Protein AF-A0A803W6E9-F1 (afdb_monomer)

Mean predicted aligned error: 16.55 Å

InterPro domains:
  IPR010675 RNA methyltransferase bin3, C-terminal [PF06859] (71-169)
  IPR024160 Bin3-type S-adenosyl-L-methionine binding domain [PS51515] (1-182)
  IPR029063 S-adenosyl-L-methionine-dependent methyltransferase superfamily [G3DSA:3.40.50.150] (52-174)
  IPR029063 S-adenosyl-L-methionine-dependent methyltransferase superfamily [SSF53335] (68-158)
  IPR039772 RNA methyltransferase Bin3-like [PTHR12315] (53-169)

Secondary structure (DSSP, 8-state):
-----------------------------PPP--------PPPPP---PPPPP---S-SSHHHHHTPPP-EEEEEEES-HHHHHHHHHHHHHHHHHHHHHHHEEEEEEEEEEPPPGGGGTTTTTSSHHHHHHHHH--S-GGGHHHHHTSTTT--S----------SSS------PPPPPP----

Radius of gyration: 32.31 Å; Cα contacts (8 Å, |Δi|>4): 143; chains: 1; bounding box: 84×101×61 Å

Sequence (184 aa):
MFPEPLSGGGGGGGGGGGGGGGGGGGGCSHPPKSRQGGGSGPVPPTLTLPPPQGNYVPEREEAVGAQRPEFDVVLLLSLTKWVQLNWGDEGLKRLFRRAFRHLRPGGLLLLEPQPWESYRKRKGLTETTYRNYQRIRLRPEQFPAYLTSPEVGFERCELLGTPQHSSKGRGDPKIPGGDPESQS

pLDDT: mean 77.05, std 24.81, range [33.53, 98.75]

Foldseek 3Di:
DDDDDDDDDDDDDDDDDDDDDDDDDDDPDDDPPPPPPPPPPPDPPPPPDDPDDDDLQDPDVVVLVPAAADDLEDEAAAPLLVQLLQPNPVSSLSNLLSRLRNHDVNGDYHHDYDALVVSVVPQVVDPSSVVSNVVHPCGPVCVQVSCCDPSRNDVGDDDPDDDDDPPPDDDDDDDDDDDDDDDD

Solvent-accessible surface area (backbone atoms only — not comparable to full-atom values): 12519 Å² total; per-residue (Å²): 141,85,87,87,87,88,86,84,88,79,88,80,90,88,80,88,80,89,84,85,88,82,83,88,82,88,76,99,69,83,76,78,78,74,80,77,71,81,71,82,62,77,75,74,78,76,82,76,70,74,79,88,84,76,81,81,53,55,94,50,67,67,62,38,71,68,45,60,58,81,31,59,66,48,79,45,66,75,40,55,59,63,39,26,27,74,48,19,52,68,30,41,53,42,34,51,36,32,53,52,39,26,31,35,93,92,40,46,78,49,73,38,69,54,62,71,76,65,47,74,82,56,26,78,80,43,71,63,20,34,58,23,53,76,66,56,74,80,50,67,90,47,43,58,65,50,43,46,26,88,85,48,56,42,90,74,78,79,88,90,75,79,87,89,59,93,63,93,82,73,88,80,88,81,74,81,80,76,81,84,74,91,82,132

Structure (mmCIF, N/CA/C/O backbone):
data_AF-A0A803W6E9-F1
#
_entry.id   AF-A0A803W6E9-F1
#
loop_
_atom_site.group_PDB
_atom_site.id
_atom_site.type_symbol
_atom_site.label_atom_id
_atom_site.label_alt_id
_atom_site.label_comp_id
_atom_site.label_asym_id
_atom_site.label_entity_id
_atom_site.label_seq_id
_atom_site.pdbx_PDB_ins_code
_atom_site.Cartn_x
_atom_site.Cartn_y
_atom_site.Cartn_z
_atom_site.occupancy
_atom_site.B_iso_or_equiv
_atom_site.auth_seq_id
_atom_site.auth_comp_id
_atom_site.auth_asym_id
_atom_site.auth_atom_id
_atom_site.pdbx_PDB_model_num
ATOM 1 N N . MET A 1 1 ? -5.864 22.554 38.136 1.00 42.91 1 MET A N 1
ATOM 2 C CA . MET A 1 1 ? -5.821 23.831 38.873 1.00 42.91 1 MET A CA 1
ATOM 3 C C . MET A 1 1 ? -6.232 24.907 37.886 1.00 42.91 1 MET A C 1
ATOM 5 O O . MET A 1 1 ? -5.433 25.300 37.051 1.00 42.91 1 MET A O 1
ATOM 9 N N . PHE A 1 2 ? -7.525 25.217 37.870 1.00 38.66 2 PHE A N 1
ATOM 10 C CA . PHE A 1 2 ? -8.120 26.250 37.024 1.00 38.66 2 PHE A CA 1
ATOM 11 C C . PHE A 1 2 ? -8.095 27.580 37.778 1.00 38.66 2 PHE A C 1
ATOM 13 O O . PHE A 1 2 ? -8.294 27.561 38.995 1.00 38.66 2 PHE A O 1
ATOM 20 N N . PRO A 1 3 ? -7.935 28.707 37.079 1.00 59.62 3 PRO A N 1
ATOM 21 C CA . PRO A 1 3 ? -8.476 29.966 37.559 1.00 59.62 3 PRO A CA 1
ATOM 22 C C . PRO A 1 3 ? -9.596 30.496 36.645 1.00 59.62 3 PRO A C 1
ATOM 24 O O . PRO A 1 3 ? -9.458 30.561 35.429 1.00 59.62 3 PRO A O 1
ATOM 27 N N . GLU A 1 4 ? -10.677 30.907 37.298 1.00 44.97 4 GLU A N 1
ATOM 28 C CA . GLU A 1 4 ? -11.719 31.871 36.902 1.00 44.97 4 GLU A CA 1
ATOM 29 C C . GLU A 1 4 ? -11.732 32.938 38.029 1.00 44.97 4 GLU A C 1
ATOM 31 O O . GLU A 1 4 ? -11.167 32.663 39.097 1.00 44.97 4 GLU A O 1
ATOM 36 N N . PRO A 1 5 ? -12.487 34.054 37.967 1.00 59.69 5 PRO A N 1
ATOM 37 C CA . PRO A 1 5 ? -12.903 34.921 36.852 1.00 59.69 5 PRO A CA 1
ATOM 38 C C . PRO A 1 5 ? -12.640 36.419 37.176 1.00 59.69 5 PRO A C 1
ATOM 40 O O . PRO A 1 5 ? -12.238 36.747 38.289 1.00 59.69 5 PRO A O 1
ATOM 43 N N . LEU A 1 6 ? -12.973 37.356 36.274 1.00 50.22 6 LEU A N 1
ATOM 44 C CA . LEU A 1 6 ? -13.415 38.706 36.674 1.00 50.22 6 LEU A CA 1
ATOM 45 C C . LEU A 1 6 ? -14.538 39.243 35.770 1.00 50.22 6 LEU A C 1
ATOM 47 O O . LEU A 1 6 ? -14.547 39.068 34.557 1.00 50.22 6 LEU A O 1
ATOM 51 N N . SER A 1 7 ? -15.486 39.879 36.455 1.00 47.44 7 SER A N 1
ATOM 52 C CA . SER A 1 7 ? -16.800 40.387 36.051 1.00 47.44 7 SER A CA 1
ATOM 53 C C . SER A 1 7 ? -16.747 41.808 35.464 1.00 47.44 7 SER A C 1
ATOM 55 O O . SER A 1 7 ? -15.848 42.570 35.816 1.00 47.44 7 SER A O 1
ATOM 57 N N . GLY A 1 8 ? -17.762 42.212 34.682 1.00 40.56 8 GLY A N 1
ATOM 58 C CA . GLY A 1 8 ? -18.108 43.636 34.560 1.00 40.56 8 GLY A CA 1
ATOM 59 C C . GLY A 1 8 ? -18.994 44.077 33.382 1.00 40.56 8 GLY A C 1
ATOM 60 O O . GLY A 1 8 ? -18.476 44.294 32.297 1.00 40.56 8 GLY A O 1
ATOM 61 N N . GLY A 1 9 ? -20.281 44.348 33.676 1.00 39.84 9 GLY A N 1
ATOM 62 C CA . GLY A 1 9 ? -21.141 45.405 33.081 1.00 39.84 9 GLY A CA 1
ATOM 63 C C . GLY A 1 9 ? -21.719 45.174 31.670 1.00 39.84 9 GLY A C 1
ATOM 64 O O . GLY A 1 9 ? -21.044 44.656 30.800 1.00 39.84 9 GLY A O 1
ATOM 65 N N . GLY A 1 10 ? -22.948 45.560 31.311 1.00 38.41 10 GLY A N 1
ATOM 66 C CA . GLY A 1 10 ? -24.030 46.290 31.976 1.00 38.41 10 GLY A CA 1
ATOM 67 C C . GLY A 1 10 ? -25.036 46.805 30.919 1.00 38.41 10 GLY A C 1
ATOM 68 O O . GLY A 1 10 ? -24.622 47.139 29.816 1.00 38.41 10 GLY A O 1
ATOM 69 N N . GLY A 1 11 ? -26.327 46.892 31.289 1.00 37.81 11 GLY A N 1
ATOM 70 C CA . GLY A 1 11 ? -27.405 47.685 30.644 1.00 37.81 11 GLY A CA 1
ATOM 71 C C . GLY A 1 11 ? -28.001 47.140 29.328 1.00 37.81 11 GLY A C 1
ATOM 72 O O . GLY A 1 11 ? -27.281 46.626 28.493 1.00 37.81 11 GLY A O 1
ATOM 73 N N . GLY A 1 12 ? -29.300 47.223 29.018 1.00 37.75 12 GLY A N 1
ATOM 74 C CA . GLY A 1 12 ? -30.474 47.801 29.683 1.00 37.75 12 GLY A CA 1
ATOM 75 C C . GLY A 1 12 ? -31.604 48.060 28.655 1.00 37.75 12 GLY A C 1
ATOM 76 O O . GLY A 1 12 ? -31.301 48.486 27.548 1.00 37.75 12 GLY A O 1
ATOM 77 N N . GLY A 1 13 ? -32.874 47.838 29.052 1.00 38.12 13 GLY A N 1
ATOM 78 C CA . GLY A 1 13 ? -34.138 48.332 28.437 1.00 38.12 13 GLY A CA 1
ATOM 79 C C . GLY A 1 13 ? -34.566 47.654 27.123 1.00 38.12 13 GLY A C 1
ATOM 80 O O . GLY A 1 13 ? -33.742 47.451 26.250 1.00 38.12 13 GLY A O 1
ATOM 81 N N . GLY A 1 14 ? -35.805 47.230 26.853 1.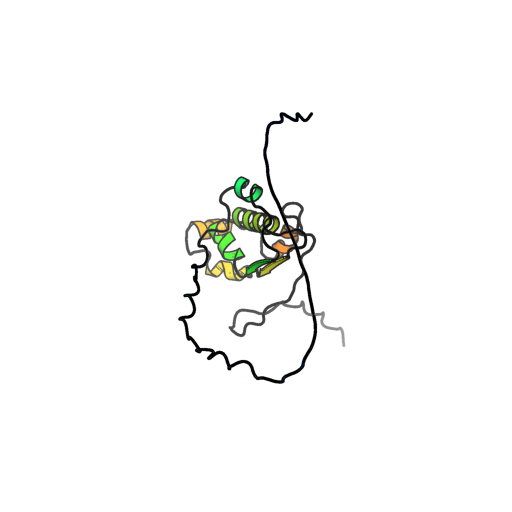00 38.12 14 GLY A N 1
ATOM 82 C CA . GLY A 1 14 ? -37.182 47.615 27.234 1.00 38.12 14 GLY A CA 1
ATOM 83 C C . GLY A 1 14 ? -37.995 47.544 25.912 1.00 38.12 14 GLY A C 1
ATOM 84 O O . GLY A 1 14 ? -37.408 47.752 24.861 1.00 38.12 14 GLY A O 1
ATOM 85 N N . GLY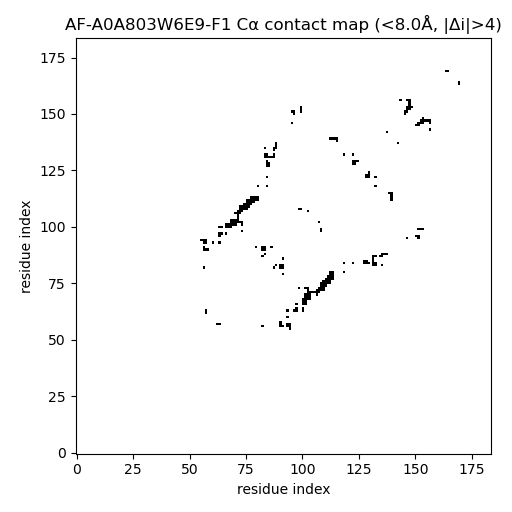 A 1 15 ? -39.282 47.232 25.762 1.00 38.34 15 GLY A N 1
ATOM 86 C CA . GLY A 1 15 ? -40.425 46.869 26.593 1.00 38.34 15 GLY A CA 1
ATOM 87 C C . GLY A 1 15 ? -41.674 46.829 25.670 1.00 38.34 15 GLY A C 1
ATOM 88 O O . GLY A 1 15 ? -41.672 47.507 24.649 1.00 38.34 15 GLY A O 1
ATOM 89 N N . GLY A 1 16 ? -42.706 46.057 26.056 1.00 37.06 16 GLY A N 1
ATOM 90 C CA . GLY A 1 16 ? -44.138 46.150 25.662 1.00 37.06 16 GLY A CA 1
ATOM 91 C C . GLY A 1 16 ? -44.537 45.853 24.198 1.00 37.06 16 GLY A C 1
ATOM 92 O O . GLY A 1 16 ? -43.839 46.214 23.269 1.00 37.06 16 GLY A O 1
ATOM 93 N N . GLY A 1 17 ? -45.674 45.232 23.871 1.00 36.22 17 GLY A N 1
ATOM 94 C CA . GLY A 1 17 ? -46.809 44.733 24.653 1.00 36.22 17 GLY A CA 1
ATOM 95 C C . GLY A 1 17 ? -48.111 44.793 23.822 1.00 36.22 17 GLY A C 1
ATOM 96 O O . GLY A 1 17 ? -48.363 45.821 23.211 1.00 36.22 17 GLY A O 1
ATOM 97 N N . GLY A 1 18 ? -48.920 43.716 23.856 1.00 35.41 18 GLY A N 1
ATOM 98 C CA . GLY A 1 18 ? -50.385 43.658 23.600 1.00 35.41 18 GLY A CA 1
ATOM 99 C C . GLY A 1 18 ? -50.887 43.875 22.158 1.00 35.41 18 GLY A C 1
ATOM 100 O O . GLY A 1 18 ? -50.371 44.708 21.437 1.00 35.41 18 GLY A O 1
ATOM 101 N N . GLY A 1 19 ? -51.917 43.208 21.631 1.00 34.72 19 GLY A N 1
ATOM 102 C CA . GLY A 1 19 ? -52.909 42.281 22.175 1.00 34.72 19 GLY A CA 1
ATOM 103 C C . GLY A 1 19 ? -54.253 42.481 21.443 1.00 34.72 19 GLY A C 1
ATOM 104 O O . GLY A 1 19 ? -54.647 43.617 21.215 1.00 34.72 19 GLY A O 1
ATOM 105 N N . GLY A 1 20 ? -54.966 41.387 21.135 1.00 33.72 20 GLY A N 1
ATOM 106 C CA . GLY A 1 20 ? -56.441 41.353 21.151 1.00 33.72 20 GLY A CA 1
ATOM 107 C C . GLY A 1 20 ? -57.232 41.238 19.831 1.00 33.72 20 GLY A C 1
ATOM 108 O O . GLY A 1 20 ? -57.283 42.184 19.059 1.00 33.72 20 GLY A O 1
ATOM 109 N N . GLY A 1 21 ? -57.976 40.119 19.716 1.00 33.53 21 GLY A N 1
ATOM 110 C CA . GLY A 1 21 ? -59.312 39.978 19.087 1.00 33.53 21 GLY A CA 1
ATOM 111 C C . GLY A 1 21 ? -59.368 39.905 17.553 1.00 33.53 21 GLY A C 1
ATOM 112 O O . GLY A 1 21 ? -58.707 40.665 16.874 1.00 33.53 21 GLY A O 1
ATOM 113 N N . GLY A 1 22 ? -60.144 39.052 16.880 1.00 33.94 22 GLY A N 1
ATOM 114 C CA . GLY A 1 22 ? -61.217 38.137 17.262 1.00 33.94 22 GLY A CA 1
ATOM 115 C C . GLY A 1 22 ? -62.215 38.034 16.090 1.00 33.94 22 GLY A C 1
ATOM 116 O O . GLY A 1 22 ? -62.636 39.058 15.574 1.00 33.94 22 GLY A O 1
ATOM 117 N N . GLY A 1 23 ? -62.602 36.810 15.705 1.00 35.12 23 GLY A N 1
ATOM 118 C CA . GLY A 1 23 ? -63.921 36.500 15.125 1.00 35.12 23 GLY A CA 1
ATOM 119 C C . GLY A 1 23 ? -64.145 36.606 13.605 1.00 35.12 23 GLY A C 1
ATOM 120 O O . GLY A 1 23 ? -64.438 37.675 13.096 1.00 35.12 23 GLY A O 1
ATOM 121 N N . GLY A 1 24 ? -64.199 35.438 12.947 1.00 34.47 24 GLY A N 1
ATOM 122 C CA . GLY A 1 24 ? -65.392 34.973 12.213 1.00 34.47 24 GLY A CA 1
ATOM 123 C C . GLY A 1 24 ? -65.670 35.476 10.786 1.00 34.47 24 GLY A C 1
ATOM 124 O O . GLY A 1 24 ? -65.814 36.665 10.544 1.00 34.47 24 GLY A O 1
ATOM 125 N N . GLY A 1 25 ? -65.920 34.529 9.873 1.00 34.38 25 GLY A N 1
ATOM 126 C CA . GLY A 1 25 ? -66.727 34.765 8.666 1.00 34.38 25 GLY A CA 1
ATOM 127 C C . GLY A 1 25 ? -66.097 34.246 7.378 1.00 34.38 25 GLY A C 1
ATOM 128 O O . GLY A 1 25 ? -65.054 34.724 6.952 1.00 34.38 25 GLY A O 1
ATOM 129 N N . GLY A 1 26 ? -66.737 33.246 6.773 1.00 38.12 26 GLY A N 1
ATOM 130 C CA . GLY A 1 26 ? -66.266 32.551 5.584 1.00 38.12 26 GLY A CA 1
ATOM 131 C C . GLY A 1 26 ? -66.323 33.370 4.294 1.00 38.12 26 GLY A C 1
ATOM 132 O O . GLY A 1 26 ? -67.038 34.358 4.166 1.00 38.12 26 GLY A O 1
ATOM 133 N N . GLY A 1 27 ? -65.573 32.884 3.312 1.00 36.81 27 GLY A N 1
ATOM 134 C CA . GLY A 1 27 ? -65.557 33.398 1.954 1.00 36.81 27 GLY A CA 1
ATOM 135 C C . GLY A 1 27 ? -64.465 32.683 1.180 1.00 36.81 27 GLY A C 1
ATOM 136 O O . GLY A 1 27 ? -63.291 33.010 1.309 1.00 36.81 27 GLY A O 1
ATOM 137 N N . CYS A 1 28 ? -64.839 31.663 0.412 1.00 48.75 28 CYS A N 1
ATOM 138 C CA . CYS A 1 28 ? -63.956 31.046 -0.564 1.00 48.75 28 CYS A CA 1
ATOM 139 C C . CYS A 1 28 ? -63.616 32.094 -1.634 1.00 48.75 28 CYS A C 1
ATOM 141 O O . CYS A 1 28 ? -64.393 32.322 -2.556 1.00 48.75 28 CYS A O 1
ATOM 143 N N . SER A 1 29 ? -62.467 32.748 -1.496 1.00 45.69 29 SER A N 1
ATOM 144 C CA . SER A 1 29 ? -61.895 33.644 -2.495 1.00 45.69 29 SER A CA 1
ATOM 145 C C . SER A 1 29 ? -60.481 33.170 -2.812 1.00 45.69 29 SER A C 1
ATOM 147 O O . SER A 1 29 ? -59.599 33.084 -1.960 1.00 45.69 29 SER A O 1
ATOM 149 N N . HIS A 1 30 ? -60.299 32.754 -4.062 1.00 43.84 30 HIS A N 1
ATOM 150 C CA . HIS A 1 30 ? -59.045 32.228 -4.580 1.00 43.84 30 HIS A CA 1
ATOM 151 C C . HIS A 1 30 ? -57.915 33.259 -4.408 1.00 43.84 30 HIS A C 1
ATOM 153 O O . HIS A 1 30 ? -58.098 34.409 -4.816 1.00 43.84 30 HIS A O 1
ATOM 159 N N . PRO A 1 31 ? -56.732 32.888 -3.883 1.00 52.16 31 PRO A N 1
ATOM 160 C CA . PRO A 1 31 ? -55.567 33.750 -4.002 1.00 52.16 31 PRO A CA 1
ATOM 161 C C . PRO A 1 31 ? -55.211 33.893 -5.492 1.00 52.16 31 PRO A C 1
ATOM 163 O O . PRO A 1 31 ? -55.315 32.912 -6.242 1.00 52.16 31 PRO A O 1
ATOM 166 N N . PRO A 1 32 ? -54.797 35.085 -5.960 1.00 46.44 32 PRO A N 1
ATOM 167 C CA . PRO A 1 32 ? -54.305 35.230 -7.321 1.00 46.44 32 PRO A CA 1
ATOM 168 C C . PRO A 1 32 ? -53.140 34.259 -7.505 1.00 46.44 32 PRO A C 1
ATOM 170 O O . PRO A 1 32 ? -52.224 34.226 -6.681 1.00 46.44 32 PRO A O 1
ATOM 173 N N . LYS A 1 33 ? -53.184 33.444 -8.568 1.00 45.38 33 LYS A N 1
ATOM 174 C CA . LYS A 1 33 ? -52.051 32.607 -8.974 1.00 45.38 33 LYS A CA 1
ATOM 175 C C . LYS A 1 33 ? -50.836 33.521 -9.047 1.00 45.38 33 LYS A C 1
ATOM 177 O O . LYS A 1 33 ? -50.755 34.359 -9.947 1.00 45.38 33 LYS A O 1
ATOM 182 N N . SER A 1 34 ? -49.912 33.376 -8.097 1.00 47.09 34 SER A N 1
ATOM 183 C CA . SER A 1 34 ? -48.591 33.955 -8.244 1.00 47.09 34 SER A CA 1
ATOM 184 C C . SER A 1 34 ? -48.077 33.425 -9.571 1.00 47.09 34 SER A C 1
ATOM 186 O O . SER A 1 34 ? -48.033 32.218 -9.823 1.00 47.09 34 SER A O 1
ATOM 188 N N . ARG A 1 35 ? -47.812 34.350 -10.489 1.00 45.94 35 ARG A N 1
ATOM 189 C CA . ARG A 1 35 ? -47.156 34.048 -11.745 1.00 45.94 35 ARG A CA 1
ATOM 190 C C . ARG A 1 35 ? -45.779 33.534 -11.339 1.00 45.94 35 ARG A C 1
ATOM 192 O O . ARG A 1 35 ? -44.877 34.332 -11.106 1.00 45.94 35 ARG A O 1
ATOM 199 N N . GLN A 1 36 ? -45.644 32.219 -11.161 1.00 49.47 36 GLN A N 1
ATOM 200 C CA . GLN A 1 36 ? -44.349 31.561 -11.108 1.00 49.47 36 GLN A CA 1
ATOM 201 C C . GLN A 1 36 ? -43.745 31.798 -12.484 1.00 49.47 36 GLN A C 1
ATOM 203 O O . GLN A 1 36 ? -43.986 31.062 -13.438 1.00 49.47 36 GLN A O 1
ATOM 208 N N . GLY A 1 37 ? -43.043 32.923 -12.610 1.00 42.66 37 GLY A N 1
ATOM 209 C CA . GLY A 1 37 ? -42.070 33.096 -13.658 1.00 42.66 37 GLY A CA 1
ATOM 210 C C . GLY A 1 37 ? -41.104 31.942 -13.487 1.00 42.66 37 GLY A C 1
ATOM 211 O O . GLY A 1 37 ? -40.355 31.911 -12.513 1.00 42.66 37 GLY A O 1
ATOM 212 N N . GLY A 1 38 ? -41.175 30.978 -14.403 1.00 48.97 38 GLY A N 1
ATOM 213 C CA . GLY A 1 38 ? -40.107 30.028 -14.649 1.00 48.97 38 GLY A CA 1
ATOM 214 C C . GLY A 1 38 ? -38.895 30.822 -15.106 1.00 48.97 38 GLY A C 1
ATOM 215 O O . GLY A 1 38 ? -38.612 30.922 -16.294 1.00 48.97 38 GLY A O 1
ATOM 216 N N . GLY A 1 39 ? -38.227 31.468 -14.154 1.00 46.31 39 GLY A N 1
ATOM 217 C CA . GLY A 1 39 ? -36.893 31.974 -14.343 1.00 46.31 39 GLY A CA 1
ATOM 218 C C . GLY A 1 39 ? -36.016 30.749 -14.469 1.00 46.31 39 GLY A C 1
ATOM 219 O O . GLY A 1 39 ? -35.619 30.167 -13.463 1.00 46.31 39 GLY A O 1
ATOM 220 N N . SER A 1 40 ? -35.714 30.357 -15.704 1.00 57.28 40 SER A N 1
ATOM 221 C CA . SER A 1 40 ? -34.488 29.630 -16.003 1.00 57.28 40 SER A CA 1
ATOM 222 C C . SER A 1 40 ? -33.322 30.569 -15.685 1.00 57.28 40 SER A C 1
ATOM 224 O O . SER A 1 40 ? -32.682 31.131 -16.575 1.00 57.28 40 SER A O 1
ATOM 226 N N . GLY A 1 41 ? -33.100 30.828 -14.396 1.00 57.53 41 GLY A N 1
ATOM 227 C CA . GLY A 1 41 ? -31.838 31.378 -13.947 1.00 57.53 41 GLY A CA 1
ATOM 228 C C . GLY A 1 41 ? -30.755 30.394 -14.383 1.00 57.53 41 GLY A C 1
ATOM 229 O O . GLY A 1 41 ? -30.988 29.182 -14.302 1.00 57.53 41 GLY A O 1
ATOM 230 N N . PRO A 1 42 ? -29.612 30.867 -14.900 1.00 65.25 42 PRO A N 1
ATOM 231 C CA . PRO A 1 42 ? -28.511 29.971 -15.204 1.00 65.25 42 PRO A CA 1
ATOM 232 C C . PRO A 1 42 ? -28.201 29.169 -13.940 1.00 65.25 42 PRO A C 1
ATOM 234 O O . PRO A 1 42 ? -28.014 29.744 -12.866 1.00 65.25 42 PRO A O 1
ATOM 237 N N . VAL A 1 43 ? -28.202 27.839 -14.062 1.00 62.78 43 VAL A N 1
ATOM 238 C CA . VAL A 1 43 ? -27.664 26.953 -13.026 1.00 62.78 43 VAL A CA 1
ATOM 239 C C . VAL A 1 43 ? -26.293 27.517 -12.647 1.00 62.78 43 VAL A C 1
ATOM 241 O O . VAL A 1 43 ? -25.483 27.738 -13.555 1.00 62.78 43 VAL A O 1
ATOM 244 N N . PRO A 1 44 ? -26.034 27.825 -11.361 1.00 63.81 44 PRO A N 1
ATOM 245 C CA . PRO A 1 44 ? -24.742 28.360 -10.974 1.00 63.81 44 PRO A CA 1
ATOM 246 C C . PRO A 1 44 ? -23.678 27.362 -11.435 1.00 63.81 44 PRO A C 1
ATOM 248 O O . PRO A 1 44 ? -23.891 26.153 -11.284 1.00 63.81 44 PRO A O 1
ATOM 251 N N . PRO A 1 45 ? -22.572 27.825 -12.042 1.00 65.19 45 PRO A N 1
ATOM 252 C CA . PRO A 1 45 ? -21.555 26.923 -12.549 1.00 65.19 45 PRO A CA 1
ATOM 253 C C . PRO A 1 45 ? -21.099 26.038 -11.394 1.00 65.19 45 PRO A C 1
ATOM 255 O O . PRO A 1 45 ? -20.597 26.531 -10.383 1.00 65.19 45 PRO A O 1
ATOM 258 N N . THR A 1 46 ? -21.334 24.730 -11.516 1.00 70.06 46 THR A N 1
ATOM 259 C CA . THR A 1 46 ? -20.830 23.750 -10.560 1.00 70.06 46 THR A CA 1
ATOM 260 C C . THR A 1 46 ? -19.325 23.937 -10.500 1.00 70.06 46 THR A C 1
ATOM 262 O O . THR A 1 46 ? -18.629 23.714 -11.494 1.00 70.06 46 THR A O 1
ATOM 265 N N . LEU A 1 47 ? -18.839 24.414 -9.354 1.00 68.44 47 LEU A N 1
ATOM 266 C CA . LEU A 1 47 ? -17.434 24.708 -9.114 1.00 68.44 47 LEU A CA 1
ATOM 267 C C . LEU A 1 47 ? -16.692 23.370 -9.101 1.00 68.44 47 LEU A C 1
ATOM 269 O O . LEU A 1 47 ? -16.540 22.716 -8.073 1.00 68.44 47 LEU A O 1
ATOM 273 N N . THR A 1 48 ? -16.329 22.910 -10.294 1.00 68.75 48 THR A N 1
ATOM 274 C CA . THR A 1 48 ? -15.635 21.646 -10.498 1.00 68.75 48 THR A CA 1
ATOM 275 C C . THR A 1 48 ? -14.182 21.916 -10.173 1.00 68.75 48 THR A C 1
ATOM 277 O O . THR A 1 48 ? -13.400 22.317 -11.034 1.00 68.75 48 THR A O 1
ATOM 280 N N . LEU A 1 49 ? -13.834 21.787 -8.895 1.00 70.88 49 LEU A N 1
ATOM 281 C CA . LEU A 1 49 ? -12.437 21.814 -8.502 1.00 70.88 49 LEU A CA 1
ATOM 282 C C . LEU A 1 49 ? -11.754 20.595 -9.136 1.00 70.88 49 LEU A C 1
ATOM 284 O O . LEU A 1 49 ? -12.298 19.487 -9.058 1.00 70.88 49 LEU A O 1
ATOM 288 N N . PRO A 1 50 ? -10.591 20.772 -9.785 1.00 74.44 50 PRO A N 1
ATOM 289 C CA . PRO A 1 50 ? -9.820 19.636 -10.254 1.00 74.44 50 PRO A CA 1
ATOM 290 C C . PRO A 1 50 ? -9.496 18.731 -9.058 1.00 74.44 50 PRO A C 1
ATOM 292 O O . PRO A 1 50 ? -9.327 19.230 -7.939 1.00 74.44 50 PRO A O 1
ATOM 295 N N . PRO A 1 51 ? -9.404 17.407 -9.265 1.00 75.94 51 PRO A N 1
ATOM 296 C CA . PRO A 1 51 ? -9.031 16.508 -8.189 1.00 75.94 51 PRO A CA 1
ATOM 297 C C . PRO A 1 51 ? -7.689 16.957 -7.595 1.00 75.94 51 PRO A C 1
ATOM 299 O O . PRO A 1 51 ? -6.788 17.345 -8.350 1.00 75.94 51 PRO A O 1
ATOM 302 N N . PRO A 1 52 ? -7.545 16.930 -6.259 1.00 80.75 52 PRO A N 1
ATOM 303 C CA . PRO A 1 52 ? -6.310 17.336 -5.610 1.00 80.75 52 PRO A CA 1
ATOM 304 C C . PRO A 1 52 ? -5.143 16.509 -6.158 1.00 80.75 52 PRO A C 1
ATOM 306 O O . PRO A 1 52 ? -5.199 15.280 -6.207 1.00 80.75 52 PRO A O 1
ATOM 309 N N . GLN A 1 53 ? -4.087 17.194 -6.592 1.00 87.88 53 GLN A N 1
ATOM 310 C CA . GLN A 1 53 ? -2.875 16.564 -7.105 1.00 87.88 53 GLN A CA 1
ATOM 311 C C . GLN A 1 53 ? -1.845 16.452 -5.983 1.00 87.88 53 GLN A C 1
ATOM 313 O O . GLN A 1 53 ? -1.564 17.427 -5.289 1.00 87.88 53 GLN A O 1
ATOM 318 N N . GLY A 1 54 ? -1.257 15.271 -5.809 1.00 91.69 54 GLY A N 1
ATOM 319 C CA . GLY A 1 54 ? -0.201 15.071 -4.824 1.00 91.69 54 GLY A CA 1
ATOM 320 C C . GLY A 1 54 ? 0.258 13.623 -4.725 1.00 91.69 54 GLY A C 1
ATOM 321 O O . GLY A 1 54 ? -0.474 12.693 -5.063 1.00 91.69 54 GLY A O 1
ATOM 322 N N . ASN A 1 55 ? 1.486 13.429 -4.241 1.00 94.31 55 ASN A N 1
ATOM 323 C CA . ASN A 1 55 ? 1.979 12.102 -3.900 1.00 94.31 55 ASN A CA 1
ATOM 324 C C . ASN A 1 55 ? 1.412 11.678 -2.541 1.00 94.31 55 ASN A C 1
ATOM 326 O O . ASN A 1 55 ? 1.667 12.307 -1.514 1.00 94.31 55 ASN A O 1
ATOM 330 N N . TYR A 1 56 ? 0.652 10.587 -2.530 1.00 96.38 56 TYR A N 1
ATOM 331 C CA . TYR A 1 56 ? 0.059 10.075 -1.303 1.00 96.38 56 TYR A CA 1
ATOM 332 C C . TYR A 1 56 ? 1.053 9.287 -0.430 1.00 96.38 56 TYR A C 1
ATOM 334 O O . TYR A 1 56 ? 0.784 9.078 0.752 1.00 96.38 56 TYR A O 1
ATOM 342 N N . VAL A 1 57 ? 2.219 8.892 -0.954 1.00 97.19 57 VAL A N 1
ATOM 343 C CA . VAL A 1 57 ? 3.282 8.234 -0.178 1.00 97.19 57 VAL A CA 1
ATOM 344 C C . VAL A 1 57 ? 4.108 9.297 0.552 1.00 97.19 57 VAL A C 1
ATOM 346 O O . VAL A 1 57 ? 4.823 10.050 -0.112 1.00 97.19 57 VAL A O 1
ATOM 349 N N . PRO A 1 58 ? 4.060 9.379 1.896 1.00 94.50 58 PRO A N 1
ATOM 350 C CA . PRO A 1 58 ? 4.880 10.337 2.626 1.00 94.50 58 PRO A CA 1
ATOM 351 C C . PRO A 1 58 ? 6.364 10.009 2.481 1.00 94.50 58 PRO A C 1
ATOM 353 O O . PRO A 1 58 ? 6.760 8.840 2.450 1.00 94.50 58 PRO A O 1
ATOM 356 N N . GLU A 1 59 ? 7.199 11.041 2.435 1.00 93.81 59 GLU A N 1
ATOM 357 C CA . GLU A 1 59 ? 8.652 10.869 2.360 1.00 93.81 59 GLU A CA 1
ATOM 358 C C . GLU A 1 59 ? 9.253 10.403 3.689 1.00 93.81 59 GLU A C 1
ATOM 360 O O . GLU A 1 59 ? 10.243 9.673 3.691 1.00 93.81 59 GLU A O 1
ATOM 365 N N . ARG A 1 60 ? 8.643 10.804 4.811 1.00 94.75 60 ARG A N 1
ATOM 366 C CA . ARG A 1 60 ? 9.163 10.599 6.168 1.00 94.75 60 ARG A CA 1
ATOM 367 C C . ARG A 1 60 ? 8.102 10.024 7.099 1.00 94.75 60 ARG A C 1
ATOM 369 O O . ARG A 1 60 ? 6.906 10.164 6.831 1.00 94.75 60 ARG A O 1
ATOM 376 N N . GLU A 1 61 ? 8.529 9.392 8.187 1.00 95.00 61 GLU A N 1
ATOM 377 C CA . GLU A 1 61 ? 7.599 8.741 9.117 1.00 95.00 61 GLU A CA 1
ATOM 378 C C . GLU A 1 61 ? 6.791 9.698 9.969 1.00 95.00 61 GLU A C 1
ATOM 380 O O . GLU A 1 61 ? 5.649 9.415 10.324 1.00 95.00 61 GLU A O 1
ATOM 385 N N . GLU A 1 62 ? 7.343 10.867 10.256 1.00 96.50 62 GLU A N 1
ATOM 386 C CA . GLU A 1 62 ? 6.673 11.868 11.076 1.00 96.50 62 GLU A CA 1
ATOM 387 C C . GLU A 1 62 ? 5.370 12.319 10.399 1.00 96.50 62 GLU A C 1
ATOM 389 O O . GLU A 1 62 ? 4.352 12.517 11.059 1.00 96.50 62 GLU A O 1
ATOM 394 N N . ALA A 1 63 ? 5.368 12.381 9.062 1.00 95.81 63 ALA A N 1
ATOM 395 C CA . ALA A 1 63 ? 4.185 12.693 8.268 1.00 95.81 63 ALA A CA 1
ATOM 396 C C . ALA A 1 63 ? 3.126 11.574 8.297 1.00 95.81 63 ALA A C 1
ATOM 398 O O . ALA A 1 63 ? 1.935 11.863 8.206 1.00 95.81 63 ALA A O 1
ATOM 399 N N . VAL A 1 64 ? 3.529 10.307 8.460 1.00 97.19 64 VAL A N 1
ATOM 400 C CA . VAL A 1 64 ? 2.587 9.205 8.715 1.00 97.19 64 VAL A CA 1
ATOM 401 C C . VAL A 1 64 ? 1.980 9.379 10.108 1.00 97.19 64 VAL A C 1
ATOM 403 O O . VAL A 1 64 ? 0.759 9.353 10.253 1.00 97.19 64 VAL A O 1
ATOM 406 N N . GLY A 1 65 ? 2.813 9.633 11.122 1.00 95.75 65 GLY A N 1
ATOM 407 C CA . GLY A 1 65 ? 2.381 9.860 12.505 1.00 95.75 65 GLY A CA 1
ATOM 408 C C . GLY A 1 65 ? 1.419 11.043 12.669 1.00 95.75 65 GLY A C 1
ATOM 409 O O . GLY A 1 65 ? 0.470 10.958 13.445 1.00 95.75 65 GLY A O 1
ATOM 410 N N . ALA A 1 66 ? 1.594 12.109 11.890 1.00 96.75 66 ALA A N 1
ATOM 411 C CA . ALA A 1 66 ? 0.723 13.284 11.918 1.00 96.75 66 ALA A CA 1
ATOM 412 C C . ALA A 1 66 ? -0.637 13.088 11.214 1.00 96.75 66 ALA A C 1
ATOM 414 O O . ALA A 1 66 ? -1.529 13.919 11.389 1.00 96.75 66 ALA A O 1
ATOM 415 N N . GLN A 1 67 ? -0.818 12.017 10.425 1.00 97.88 67 GLN A N 1
ATOM 416 C CA . GLN A 1 67 ? -2.064 11.775 9.690 1.00 97.88 67 GLN A CA 1
ATOM 417 C C . GLN A 1 67 ? -3.246 11.611 10.653 1.00 97.88 67 GLN A C 1
ATOM 419 O O . GLN A 1 67 ? -3.178 10.830 11.608 1.00 97.88 67 GLN A O 1
ATOM 424 N N . ARG A 1 68 ? -4.331 12.341 10.374 1.00 97.94 68 ARG A N 1
ATOM 425 C CA . ARG A 1 68 ? -5.578 12.300 11.143 1.00 97.94 68 ARG A CA 1
ATOM 426 C C . ARG A 1 68 ? -6.635 11.435 10.442 1.00 97.94 68 ARG A C 1
ATOM 428 O O . ARG A 1 68 ? -6.597 11.343 9.213 1.00 97.94 68 ARG A O 1
ATOM 435 N N . PRO A 1 69 ? -7.582 10.849 11.198 1.00 98.50 69 PRO A N 1
ATOM 436 C CA . PRO A 1 69 ? -8.733 10.155 10.634 1.00 98.50 69 PRO A CA 1
ATOM 437 C C . PRO A 1 69 ? -9.707 11.119 9.956 1.00 98.50 69 PRO A C 1
ATOM 439 O O . PRO A 1 69 ? -10.230 12.033 10.597 1.00 98.50 69 PRO A O 1
ATOM 442 N N . GLU A 1 70 ? -9.985 10.893 8.677 1.00 97.94 70 GLU A N 1
ATOM 443 C CA . GLU A 1 70 ? -10.862 11.752 7.866 1.00 97.94 70 GLU A CA 1
ATOM 444 C C . GLU A 1 70 ? -11.855 10.945 7.024 1.00 97.94 70 GLU A C 1
ATOM 446 O O . GLU A 1 70 ? -12.935 11.450 6.714 1.00 97.94 70 GLU A O 1
ATOM 451 N N . PHE A 1 71 ? -11.537 9.685 6.715 1.00 98.31 71 PHE A N 1
ATOM 452 C CA . PHE A 1 71 ? -12.306 8.860 5.790 1.00 98.31 71 PHE A CA 1
ATOM 453 C C . PHE A 1 71 ? -12.904 7.626 6.455 1.00 98.31 71 PHE A C 1
ATOM 455 O O . PHE A 1 71 ? -12.313 7.032 7.352 1.00 98.31 71 PHE A O 1
ATOM 462 N N . ASP A 1 72 ? -14.065 7.209 5.962 1.00 98.38 72 ASP A N 1
ATOM 463 C CA . ASP A 1 72 ? -14.678 5.931 6.334 1.00 98.38 72 ASP A CA 1
ATOM 464 C C . ASP A 1 72 ? -14.196 4.802 5.408 1.00 98.38 72 ASP A C 1
ATOM 466 O O . ASP A 1 72 ? -14.136 3.644 5.807 1.00 98.38 72 ASP A O 1
ATOM 470 N N . VAL A 1 73 ? -13.805 5.136 4.172 1.00 98.19 73 VAL A N 1
ATOM 471 C CA . VAL A 1 73 ? -13.261 4.187 3.194 1.00 98.19 73 VAL A CA 1
ATOM 472 C C . VAL A 1 73 ? -12.062 4.798 2.473 1.00 98.19 73 VAL A C 1
ATOM 474 O O . VAL A 1 73 ? -12.131 5.923 1.982 1.00 98.19 73 VAL A O 1
ATOM 477 N N . VAL A 1 74 ? -10.977 4.033 2.355 1.00 98.38 74 VAL A N 1
ATOM 478 C CA . VAL A 1 74 ? -9.809 4.363 1.526 1.00 98.38 74 VAL A CA 1
ATOM 479 C C . VAL A 1 74 ? -9.684 3.319 0.420 1.00 98.38 74 VAL A C 1
ATOM 481 O O . VAL A 1 74 ? -9.732 2.117 0.677 1.00 98.38 74 VAL A O 1
ATOM 484 N N . LEU A 1 75 ? -9.511 3.776 -0.821 1.00 97.69 75 LEU A N 1
ATOM 485 C CA . LEU A 1 75 ? -9.384 2.920 -2.000 1.00 97.69 75 LEU A CA 1
ATOM 486 C C . LEU A 1 75 ? -7.934 2.918 -2.492 1.00 97.69 75 LEU A C 1
ATOM 488 O O . LEU A 1 75 ? -7.424 3.945 -2.934 1.00 97.69 75 LEU A O 1
ATOM 492 N N . LEU A 1 76 ? -7.280 1.758 -2.464 1.00 97.75 76 LEU A N 1
ATOM 493 C CA . LEU A 1 76 ? -5.952 1.541 -3.044 1.00 97.75 76 LEU A CA 1
ATOM 494 C C . LEU A 1 76 ? -6.060 0.517 -4.177 1.00 97.75 76 LEU A C 1
ATOM 496 O O . LEU A 1 76 ? -5.647 -0.637 -4.060 1.00 97.75 76 LEU A O 1
ATOM 500 N N . LEU A 1 77 ? -6.652 0.946 -5.288 1.00 96.12 77 LEU A N 1
ATOM 501 C CA . LEU A 1 77 ? -6.933 0.081 -6.431 1.00 96.12 77 LEU A CA 1
ATOM 502 C C . LEU A 1 77 ? -5.806 0.175 -7.451 1.00 96.12 77 LEU A C 1
ATOM 504 O O . LEU A 1 77 ? -5.490 1.262 -7.933 1.00 96.12 77 LEU A O 1
ATOM 508 N N . SER A 1 78 ? -5.184 -0.956 -7.782 1.00 95.56 78 SER A N 1
ATOM 509 C CA . SER A 1 78 ? -4.135 -1.016 -8.796 1.00 95.56 78 SER A CA 1
ATOM 510 C C . SER A 1 78 ? -2.996 0.009 -8.580 1.00 95.56 78 SER A C 1
ATOM 512 O O . SER A 1 78 ? -2.414 0.541 -9.535 1.00 95.56 78 SER A O 1
ATOM 514 N N . LEU A 1 79 ? -2.612 0.246 -7.322 1.00 96.75 79 LEU A N 1
ATOM 515 C CA . LEU A 1 79 ? -1.598 1.245 -6.958 1.00 96.75 79 LEU A CA 1
ATOM 516 C C . LEU A 1 79 ? -0.290 0.642 -6.419 1.00 96.75 79 LEU A C 1
ATOM 518 O O . LEU A 1 79 ? 0.790 1.178 -6.679 1.00 96.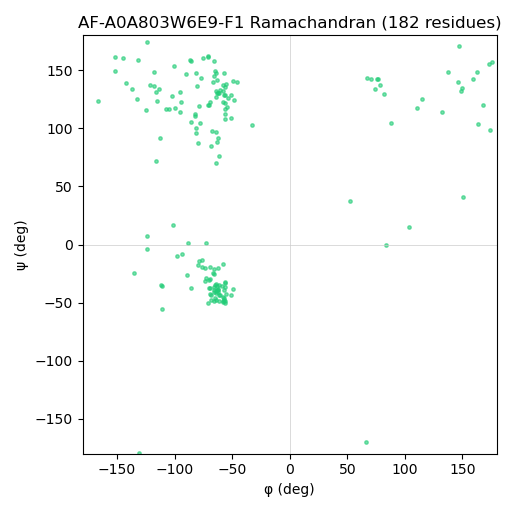75 79 LEU A O 1
ATOM 522 N N . THR A 1 80 ? -0.362 -0.473 -5.688 1.00 97.50 80 THR A N 1
ATOM 523 C CA . THR A 1 80 ? 0.749 -0.998 -4.869 1.00 97.50 80 THR A CA 1
ATOM 524 C C . THR A 1 80 ? 2.023 -1.268 -5.664 1.00 97.50 80 THR A C 1
ATOM 526 O O . THR A 1 80 ? 3.115 -0.925 -5.206 1.00 97.50 80 THR A O 1
ATOM 529 N N . LYS A 1 81 ? 1.900 -1.788 -6.892 1.00 97.69 81 LYS A N 1
ATOM 530 C CA . LYS A 1 81 ? 3.041 -2.008 -7.791 1.00 97.69 81 LYS A CA 1
ATOM 531 C C . LYS A 1 81 ? 3.812 -0.734 -8.072 1.00 97.69 81 LYS A C 1
ATOM 533 O O . LYS A 1 81 ? 5.036 -0.715 -7.983 1.00 97.69 81 LYS A O 1
ATOM 538 N N . TRP A 1 82 ? 3.103 0.324 -8.448 1.00 97.88 82 TRP A N 1
ATOM 539 C CA . TRP A 1 82 ? 3.735 1.593 -8.791 1.00 97.88 82 TRP A CA 1
ATOM 540 C C . TRP A 1 82 ? 4.424 2.199 -7.581 1.00 97.88 82 TRP A C 1
ATOM 542 O O . TRP A 1 82 ? 5.513 2.755 -7.716 1.00 97.88 82 TRP A O 1
ATOM 552 N N . VAL A 1 83 ? 3.839 2.014 -6.400 1.00 98.25 83 VAL A N 1
ATOM 553 C CA . VAL A 1 83 ? 4.435 2.485 -5.158 1.00 98.25 83 VAL A CA 1
ATOM 554 C C . VAL A 1 83 ? 5.732 1.743 -4.848 1.00 98.25 83 VAL A C 1
ATOM 556 O O . VAL A 1 83 ? 6.757 2.383 -4.636 1.00 98.25 83 VAL A O 1
ATOM 559 N N . GLN A 1 84 ? 5.740 0.412 -4.916 1.00 98.06 84 GLN A N 1
ATOM 560 C CA . GLN A 1 84 ? 6.960 -0.362 -4.666 1.00 98.06 84 GLN A CA 1
ATOM 561 C C . GLN A 1 84 ? 8.052 -0.122 -5.708 1.00 98.06 84 GLN A C 1
ATOM 563 O O . GLN A 1 84 ? 9.229 -0.085 -5.361 1.00 98.06 84 GLN A O 1
ATOM 568 N N . LEU A 1 85 ? 7.698 0.063 -6.983 1.00 98.06 85 LEU A N 1
ATOM 569 C CA . LEU A 1 85 ? 8.698 0.369 -8.004 1.00 98.06 85 LEU A CA 1
ATOM 570 C C . LEU A 1 85 ? 9.341 1.745 -7.767 1.00 98.06 85 LEU A C 1
ATOM 572 O O . LEU A 1 85 ? 10.551 1.875 -7.914 1.00 98.06 85 LEU A O 1
ATOM 576 N N . ASN A 1 86 ? 8.586 2.762 -7.349 1.00 98.00 86 ASN A N 1
ATOM 577 C CA . ASN A 1 86 ? 9.137 4.111 -7.164 1.00 98.00 86 ASN A CA 1
ATOM 578 C C . ASN A 1 86 ? 9.775 4.335 -5.782 1.00 98.00 86 ASN A C 1
ATOM 580 O O . ASN A 1 86 ? 10.821 4.975 -5.698 1.00 98.00 86 ASN A O 1
ATOM 584 N N . TRP A 1 87 ? 9.202 3.775 -4.714 1.00 98.31 87 TRP A N 1
ATOM 585 C CA . TRP A 1 87 ? 9.611 4.043 -3.326 1.00 98.31 87 TRP A CA 1
ATOM 586 C C . TRP A 1 87 ? 9.991 2.788 -2.522 1.00 98.31 87 TRP A C 1
ATOM 588 O O . TRP A 1 87 ? 10.241 2.880 -1.319 1.00 98.31 87 TRP A O 1
ATOM 598 N N . GLY A 1 88 ? 10.060 1.620 -3.166 1.00 98.25 88 GLY A N 1
ATOM 599 C CA . GLY A 1 88 ? 10.411 0.356 -2.517 1.00 98.25 88 GLY A CA 1
ATOM 600 C C . GLY A 1 88 ? 9.370 -0.117 -1.500 1.00 98.25 88 GLY A C 1
ATOM 601 O O . GLY A 1 88 ? 8.272 0.434 -1.384 1.00 98.25 88 GLY A O 1
ATOM 602 N N . ASP A 1 89 ? 9.736 -1.145 -0.734 1.00 98.56 89 ASP A N 1
ATOM 603 C CA . ASP A 1 89 ? 8.874 -1.670 0.330 1.00 98.56 89 ASP A CA 1
ATOM 604 C C . ASP A 1 89 ? 8.609 -0.623 1.406 1.00 98.56 89 ASP A C 1
ATOM 606 O O . ASP A 1 89 ? 7.479 -0.492 1.851 1.00 98.56 89 ASP A O 1
ATOM 610 N N . GLU A 1 90 ? 9.604 0.184 1.769 1.00 98.38 90 GLU A N 1
ATOM 611 C CA . GLU A 1 90 ? 9.440 1.219 2.793 1.00 98.38 90 GLU A CA 1
ATOM 612 C C . GLU A 1 90 ? 8.400 2.276 2.396 1.00 98.38 90 GLU A C 1
ATOM 614 O O . GLU A 1 90 ? 7.589 2.692 3.224 1.00 98.38 90 GLU A O 1
ATOM 619 N N . GLY A 1 91 ? 8.343 2.660 1.117 1.00 98.44 91 GLY A N 1
ATOM 620 C CA . GLY A 1 91 ? 7.268 3.512 0.612 1.00 98.44 91 GLY A CA 1
ATOM 621 C C . GLY A 1 91 ? 5.894 2.846 0.691 1.00 98.44 91 GLY A C 1
ATOM 622 O O . GLY A 1 91 ? 4.926 3.480 1.111 1.00 98.44 91 GLY A O 1
ATOM 623 N N . LEU A 1 92 ? 5.802 1.559 0.346 1.00 98.69 92 LEU A N 1
ATOM 624 C CA . LEU A 1 92 ? 4.546 0.810 0.441 1.00 98.69 92 LEU A CA 1
ATOM 625 C C . LEU A 1 92 ? 4.077 0.651 1.896 1.00 98.69 92 LEU A C 1
ATOM 627 O O . LEU A 1 92 ? 2.898 0.826 2.196 1.00 98.69 92 LEU A O 1
ATOM 631 N N . LYS A 1 93 ? 4.997 0.382 2.818 1.00 98.69 93 LYS A N 1
ATOM 632 C CA . LYS A 1 93 ? 4.711 0.302 4.251 1.00 98.69 93 LYS A CA 1
ATOM 633 C C . LYS A 1 93 ? 4.187 1.628 4.800 1.00 98.69 93 LYS A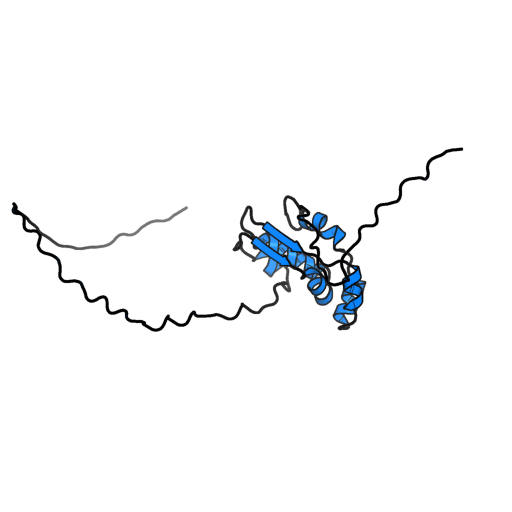 C 1
ATOM 635 O O . LYS A 1 93 ? 3.208 1.637 5.545 1.00 98.69 93 LYS A O 1
ATOM 640 N N . ARG A 1 94 ? 4.797 2.755 4.409 1.00 98.69 94 ARG A N 1
ATOM 641 C CA . ARG A 1 94 ? 4.302 4.095 4.773 1.00 98.69 94 ARG A CA 1
ATOM 642 C C . ARG A 1 94 ? 2.926 4.376 4.183 1.00 98.69 94 ARG A C 1
ATOM 644 O O . ARG A 1 94 ? 2.078 4.921 4.882 1.00 98.69 94 ARG A O 1
ATOM 651 N N . LEU A 1 95 ? 2.676 3.972 2.935 1.00 98.56 95 LEU A N 1
ATOM 652 C CA . LEU A 1 95 ? 1.351 4.066 2.318 1.00 98.56 95 LEU A CA 1
ATOM 653 C C . LEU A 1 95 ? 0.290 3.338 3.154 1.00 98.56 95 LEU A C 1
ATOM 655 O O . LEU A 1 95 ? -0.750 3.922 3.451 1.00 98.56 95 LEU A O 1
ATOM 659 N N . PHE A 1 96 ? 0.549 2.086 3.537 1.00 98.62 96 PHE A N 1
ATOM 660 C CA . PHE A 1 96 ? -0.400 1.283 4.308 1.00 98.62 96 PHE A CA 1
ATOM 661 C C . PHE A 1 96 ? -0.657 1.856 5.701 1.00 98.62 96 PHE A C 1
ATOM 663 O O . PHE A 1 96 ? -1.816 2.027 6.078 1.00 98.62 96 PHE A O 1
ATOM 670 N N . ARG A 1 97 ? 0.395 2.242 6.432 1.00 98.69 97 ARG A N 1
ATOM 671 C CA . ARG A 1 97 ? 0.246 2.890 7.743 1.00 98.69 97 ARG A CA 1
ATOM 672 C C . ARG A 1 97 ? -0.481 4.226 7.643 1.00 98.69 97 ARG A C 1
ATOM 674 O O . ARG A 1 97 ? -1.355 4.505 8.458 1.00 98.69 97 ARG A O 1
ATOM 681 N N . ARG A 1 98 ? -0.191 5.033 6.617 1.00 98.38 98 ARG A N 1
ATOM 682 C CA . ARG A 1 98 ? -0.929 6.278 6.369 1.00 98.38 98 ARG A CA 1
ATOM 683 C C . ARG A 1 98 ? -2.403 5.996 6.102 1.00 98.38 98 ARG A C 1
ATOM 685 O O . ARG A 1 98 ? -3.241 6.647 6.709 1.00 98.38 98 ARG A O 1
ATOM 692 N N . ALA A 1 99 ? -2.717 5.043 5.223 1.00 98.44 99 ALA A N 1
ATOM 693 C CA . ALA A 1 99 ? -4.094 4.672 4.906 1.00 98.44 99 ALA A CA 1
ATOM 694 C C . ALA A 1 99 ? -4.862 4.223 6.155 1.00 98.44 99 ALA A C 1
ATOM 696 O O . ALA A 1 99 ? -5.962 4.714 6.378 1.00 98.44 99 ALA A O 1
ATOM 697 N N . PHE A 1 100 ? -4.256 3.383 7.000 1.00 98.62 100 PHE A N 1
ATOM 698 C CA . PHE A 1 100 ? -4.839 2.977 8.279 1.00 98.62 100 PHE A CA 1
ATOM 699 C C . PHE A 1 100 ? -5.145 4.179 9.184 1.00 98.62 100 PHE A C 1
ATOM 701 O O . PHE A 1 100 ? -6.264 4.325 9.658 1.00 98.62 100 PHE A O 1
ATOM 708 N N . ARG A 1 101 ? -4.187 5.098 9.364 1.00 98.38 101 ARG A N 1
ATOM 709 C CA . ARG A 1 101 ? -4.377 6.305 10.194 1.00 98.38 101 ARG A CA 1
ATOM 710 C C . ARG A 1 101 ? -5.395 7.293 9.626 1.00 98.38 101 ARG A C 1
ATOM 712 O O . ARG A 1 101 ? -5.949 8.095 10.373 1.00 98.38 101 ARG A O 1
ATOM 719 N N . HIS A 1 102 ? -5.612 7.261 8.315 1.00 98.19 102 HIS A N 1
ATOM 720 C CA . HIS A 1 102 ? -6.592 8.109 7.642 1.00 98.19 102 HIS A CA 1
ATOM 721 C C . HIS A 1 102 ? -8.030 7.623 7.843 1.00 98.19 102 HIS A C 1
ATOM 723 O O . HIS A 1 102 ? -8.967 8.400 7.643 1.00 98.19 102 HIS A O 1
ATOM 729 N N . LEU A 1 103 ? -8.202 6.354 8.223 1.00 98.75 103 LEU A N 1
ATOM 730 C CA . LEU A 1 103 ? -9.504 5.766 8.481 1.00 98.75 103 LEU A CA 1
ATOM 731 C C . LEU A 1 103 ? -9.999 6.136 9.878 1.00 98.75 103 LEU A C 1
ATOM 733 O O . LEU A 1 103 ? -9.264 6.073 10.864 1.00 98.75 103 LEU A O 1
ATOM 737 N N . ARG A 1 104 ? -11.278 6.502 9.965 1.00 98.62 104 ARG A N 1
ATOM 738 C CA . ARG A 1 104 ? -12.000 6.571 11.240 1.00 98.62 104 ARG A CA 1
ATOM 739 C C . ARG A 1 104 ? -12.150 5.168 11.841 1.00 98.62 104 ARG A C 1
ATOM 741 O O . ARG A 1 104 ? -12.088 4.184 11.101 1.00 98.62 104 ARG A O 1
ATOM 748 N N . PRO A 1 105 ? -12.370 5.045 13.164 1.00 97.88 105 PRO A N 1
ATOM 749 C CA . PRO A 1 105 ? -12.701 3.759 13.772 1.00 97.88 105 PRO A CA 1
ATOM 750 C C . PRO A 1 105 ? -13.856 3.071 13.030 1.00 97.88 105 PRO A C 1
ATOM 752 O O . PRO A 1 105 ? -14.885 3.692 12.782 1.00 97.88 105 PRO A O 1
ATOM 755 N N . GLY A 1 106 ? -13.666 1.803 12.657 1.00 97.62 106 GLY A N 1
ATOM 756 C CA . GLY A 1 106 ? -14.621 1.040 11.840 1.00 97.62 106 GLY A CA 1
ATOM 757 C C . GLY A 1 106 ? -14.513 1.259 10.324 1.00 97.62 106 GLY A C 1
ATOM 758 O O . GLY A 1 106 ? -15.271 0.648 9.575 1.00 97.62 106 GLY A O 1
ATOM 759 N N . GLY A 1 107 ? -13.587 2.102 9.860 1.00 98.12 107 GLY A N 1
ATOM 760 C CA . GLY A 1 107 ? -13.364 2.349 8.440 1.00 98.12 107 GLY A CA 1
ATOM 761 C C . GLY A 1 107 ? -12.715 1.176 7.696 1.00 98.12 107 GLY A C 1
ATOM 762 O O . GLY A 1 107 ? -12.092 0.296 8.291 1.00 98.12 107 GLY A O 1
ATOM 763 N N . LEU A 1 108 ? -12.845 1.179 6.368 1.00 98.00 108 LEU A N 1
ATOM 764 C CA . LEU A 1 108 ? -12.427 0.083 5.493 1.00 98.00 108 LEU A CA 1
ATOM 765 C C . LEU A 1 108 ? -11.341 0.506 4.500 1.00 98.00 108 LEU A C 1
ATOM 767 O O . LEU A 1 108 ? -11.438 1.531 3.827 1.00 98.00 108 LEU A O 1
ATOM 771 N N . LEU A 1 109 ? -10.332 -0.347 4.340 1.00 98.31 109 LEU A N 1
ATOM 772 C CA . LEU A 1 109 ? -9.388 -0.269 3.230 1.00 98.31 109 LEU A CA 1
ATOM 773 C C . LEU A 1 109 ? -9.792 -1.280 2.153 1.00 98.31 109 LEU A C 1
ATOM 775 O O . LEU A 1 109 ? -9.732 -2.485 2.385 1.00 98.31 109 LEU A O 1
ATOM 779 N N . LEU A 1 110 ? -10.136 -0.797 0.958 1.00 97.81 110 LEU A N 1
ATOM 780 C CA . LEU A 1 110 ? -10.296 -1.653 -0.219 1.00 97.81 110 LEU A CA 1
ATOM 781 C C . LEU A 1 110 ? -9.001 -1.653 -1.028 1.00 97.81 110 LEU A C 1
ATOM 783 O O . LEU A 1 110 ? -8.594 -0.630 -1.586 1.00 97.81 110 LEU A O 1
ATOM 787 N N . LEU A 1 111 ? -8.352 -2.813 -1.082 1.00 97.38 111 LEU A N 1
ATOM 788 C CA . LEU A 1 111 ? -7.055 -3.004 -1.717 1.00 97.38 111 LEU A CA 1
ATOM 789 C C . LEU A 1 111 ? -7.183 -3.945 -2.918 1.00 97.38 111 LEU A C 1
ATOM 791 O O . LEU A 1 111 ? -7.584 -5.094 -2.765 1.00 97.38 111 LEU A O 1
ATOM 795 N N . GLU A 1 112 ? -6.771 -3.484 -4.100 1.00 96.44 112 GLU A N 1
ATOM 796 C CA . GLU A 1 112 ? -6.560 -4.351 -5.265 1.00 96.44 112 GLU A CA 1
ATOM 797 C C . GLU A 1 112 ? -5.057 -4.372 -5.591 1.00 96.44 112 GLU A C 1
ATOM 799 O O . GLU A 1 112 ? -4.569 -3.498 -6.322 1.00 96.44 112 GLU A O 1
ATOM 804 N N . PRO A 1 113 ? -4.287 -5.327 -5.038 1.00 95.50 113 PRO A N 1
ATOM 805 C CA . PRO A 1 113 ? -2.876 -5.440 -5.356 1.00 95.50 113 PRO A CA 1
ATOM 806 C C . PRO A 1 113 ? -2.697 -6.091 -6.730 1.00 95.50 113 PRO A C 1
ATOM 808 O O . PRO A 1 113 ? -3.424 -7.011 -7.107 1.00 95.50 113 PRO A O 1
ATOM 811 N N . GLN A 1 114 ? -1.699 -5.640 -7.489 1.00 94.75 114 GLN A N 1
ATOM 812 C CA . GLN A 1 114 ? -1.368 -6.304 -8.749 1.00 94.75 114 GLN A CA 1
ATOM 813 C C . GLN A 1 114 ? -0.494 -7.540 -8.533 1.00 94.75 114 GLN A C 1
ATOM 815 O O . GLN A 1 114 ? 0.377 -7.517 -7.662 1.00 94.75 114 GLN A O 1
ATOM 820 N N . PRO A 1 115 ? -0.648 -8.578 -9.375 1.00 93.69 115 PRO A N 1
ATOM 821 C CA . PRO A 1 115 ? 0.158 -9.787 -9.279 1.00 93.69 115 PRO A CA 1
ATOM 822 C C . PRO A 1 115 ? 1.636 -9.487 -9.539 1.00 93.69 115 PRO A C 1
ATOM 824 O O . PRO A 1 115 ? 1.977 -8.609 -10.351 1.00 93.69 115 PRO A O 1
ATOM 827 N N . TRP A 1 116 ? 2.516 -10.236 -8.874 1.00 95.12 116 TRP A N 1
ATOM 828 C CA . TRP A 1 116 ? 3.967 -10.050 -8.931 1.00 95.12 116 TRP A CA 1
ATOM 829 C C . TRP A 1 116 ? 4.520 -10.115 -10.366 1.00 95.12 116 TRP A C 1
ATOM 831 O O . TRP A 1 116 ? 5.377 -9.318 -10.758 1.00 95.12 116 TRP A O 1
ATOM 841 N N . GLU A 1 117 ? 3.967 -10.981 -11.212 1.00 93.44 117 GLU A N 1
ATOM 842 C CA . GLU A 1 117 ? 4.346 -11.152 -12.619 1.00 93.44 117 GLU A CA 1
ATOM 843 C C . GLU A 1 117 ? 4.250 -9.836 -13.401 1.00 93.44 117 GLU A C 1
ATOM 845 O O . GLU A 1 117 ? 5.051 -9.569 -14.305 1.00 93.44 117 GLU A O 1
ATOM 850 N N . SER A 1 118 ? 3.297 -8.972 -13.035 1.00 93.94 118 SER A N 1
ATOM 851 C CA . SER A 1 118 ? 3.080 -7.687 -13.700 1.00 93.94 118 SER A CA 1
ATOM 852 C C . SER A 1 118 ? 4.202 -6.669 -13.449 1.00 93.94 118 SER A C 1
ATOM 854 O O . SER A 1 118 ? 4.368 -5.740 -14.245 1.00 93.94 118 SER A O 1
ATOM 856 N N . TYR A 1 119 ? 5.016 -6.852 -12.401 1.00 95.19 119 TYR A N 1
ATOM 857 C CA . TYR A 1 119 ? 6.138 -5.971 -12.058 1.00 95.19 119 TYR A CA 1
ATOM 858 C C . TYR A 1 119 ? 7.273 -6.115 -13.074 1.00 95.19 119 TYR A C 1
ATOM 860 O O . TYR A 1 119 ? 7.886 -5.125 -13.480 1.00 95.19 119 TYR A O 1
ATOM 868 N N . ARG A 1 120 ? 7.511 -7.342 -13.565 1.00 91.94 120 ARG A N 1
ATOM 869 C CA . ARG A 1 120 ? 8.585 -7.652 -14.526 1.00 91.94 120 ARG A CA 1
ATOM 870 C C . ARG A 1 120 ? 8.499 -6.820 -15.802 1.00 91.94 120 ARG A C 1
ATOM 872 O O . ARG A 1 120 ? 9.535 -6.491 -16.367 1.00 91.94 120 ARG A O 1
ATOM 879 N N . LYS A 1 121 ? 7.283 -6.467 -16.230 1.00 92.75 121 LYS A N 1
ATOM 880 C CA . LYS A 1 121 ? 7.027 -5.679 -17.445 1.00 92.75 121 LYS A CA 1
ATOM 881 C C . LYS A 1 121 ? 7.391 -4.198 -17.294 1.00 92.75 121 LYS A C 1
ATOM 883 O O . LYS A 1 121 ? 7.524 -3.508 -18.296 1.00 92.75 121 LYS A O 1
ATOM 888 N N . ARG A 1 122 ? 7.495 -3.689 -16.061 1.00 92.19 122 ARG A N 1
ATOM 889 C CA . ARG A 1 122 ? 7.667 -2.252 -15.767 1.00 92.19 122 ARG A CA 1
ATOM 890 C C . ARG A 1 122 ? 8.903 -1.927 -14.922 1.00 92.19 122 ARG A C 1
ATOM 892 O O . ARG A 1 122 ? 9.195 -0.759 -14.723 1.00 92.19 122 ARG A O 1
ATOM 899 N N . LYS A 1 123 ? 9.658 -2.931 -14.470 1.00 91.00 123 LYS A N 1
ATOM 900 C CA . LYS A 1 123 ? 10.855 -2.747 -13.630 1.00 91.00 123 LYS A CA 1
ATOM 901 C C . LYS A 1 123 ? 12.001 -1.958 -14.277 1.00 91.00 123 LYS A C 1
ATOM 903 O O . LYS A 1 123 ? 12.884 -1.526 -13.562 1.00 91.00 123 LYS A O 1
ATOM 908 N N . GLY A 1 124 ? 12.039 -1.844 -15.605 1.00 92.19 124 GLY A N 1
ATOM 909 C CA . GLY A 1 124 ? 13.138 -1.204 -16.341 1.00 92.19 124 GLY A CA 1
ATOM 910 C C . GLY A 1 124 ? 12.836 0.217 -16.813 1.00 92.19 124 GLY A C 1
ATOM 911 O O . GLY A 1 124 ? 13.488 0.678 -17.738 1.00 92.19 124 GLY A O 1
ATOM 912 N N . LEU A 1 125 ? 11.814 0.881 -16.259 1.00 94.00 125 LEU A N 1
ATOM 913 C CA . LEU A 1 125 ? 11.434 2.232 -16.693 1.00 94.00 125 LEU A CA 1
ATOM 914 C C . LEU A 1 125 ? 12.482 3.282 -16.303 1.00 94.00 125 LEU A C 1
ATOM 916 O O . LEU A 1 125 ? 12.733 4.211 -17.060 1.00 94.00 125 LEU A O 1
ATOM 920 N N . THR A 1 126 ? 13.083 3.129 -15.125 1.00 96.50 126 THR A N 1
ATOM 921 C CA . THR A 1 126 ? 14.179 3.959 -14.611 1.00 96.50 126 THR A CA 1
ATOM 922 C C . THR A 1 126 ? 15.140 3.108 -13.783 1.00 96.50 126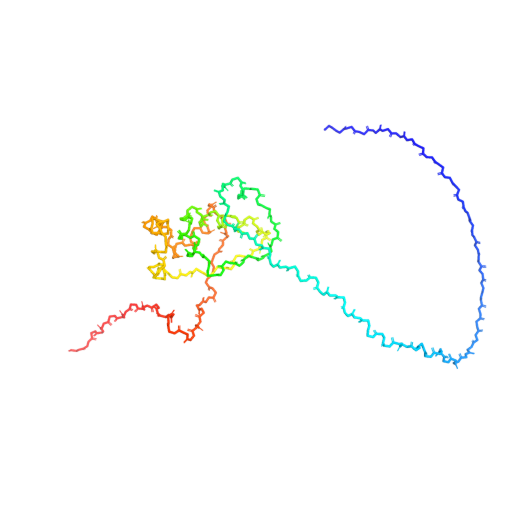 THR A C 1
ATOM 924 O O . THR A 1 126 ? 14.748 2.054 -13.268 1.00 96.50 126 THR A O 1
ATOM 927 N N . GLU A 1 127 ? 16.368 3.590 -13.578 1.00 96.75 127 GLU A N 1
ATOM 928 C CA . GLU A 1 127 ? 17.347 2.938 -12.694 1.00 96.75 127 GLU A CA 1
ATOM 929 C C . GLU A 1 127 ? 16.787 2.737 -11.276 1.00 96.75 127 GLU A C 1
ATOM 931 O O . GLU A 1 127 ? 16.880 1.653 -10.701 1.00 96.75 127 GLU A O 1
ATOM 936 N N . THR A 1 128 ? 16.090 3.745 -10.742 1.00 96.69 128 THR A N 1
ATOM 937 C CA . THR A 1 128 ? 15.405 3.657 -9.446 1.00 96.69 128 THR A CA 1
ATOM 938 C C . THR A 1 128 ? 14.398 2.511 -9.417 1.00 96.69 128 THR A C 1
ATOM 940 O O . THR A 1 128 ? 14.411 1.709 -8.481 1.00 96.69 128 THR A O 1
ATOM 943 N N . THR A 1 129 ? 13.551 2.387 -10.448 1.00 97.19 129 THR A N 1
ATOM 944 C CA . THR A 1 129 ? 12.552 1.307 -10.502 1.00 97.19 129 THR A CA 1
ATOM 945 C C . THR A 1 129 ? 13.185 -0.075 -10.581 1.00 97.19 129 THR A C 1
ATOM 947 O O . THR A 1 129 ? 12.672 -1.018 -9.972 1.00 97.19 129 THR A O 1
ATOM 950 N N . TYR A 1 130 ? 14.327 -0.189 -11.259 1.00 97.69 130 TYR A N 1
ATOM 951 C CA . TYR A 1 130 ? 15.056 -1.441 -11.388 1.00 97.69 130 TYR A CA 1
ATOM 952 C C . TYR A 1 130 ? 15.708 -1.846 -10.065 1.00 97.69 130 TYR A C 1
ATOM 954 O O . TYR A 1 130 ? 15.476 -2.955 -9.570 1.00 97.69 130 TYR A O 1
ATOM 962 N N . ARG A 1 131 ? 16.435 -0.918 -9.435 1.00 98.12 131 ARG A N 1
ATOM 963 C CA . ARG A 1 131 ? 17.046 -1.111 -8.117 1.00 98.12 131 ARG A CA 1
ATOM 964 C C . ARG A 1 131 ? 16.006 -1.479 -7.062 1.00 98.12 131 ARG A C 1
ATOM 966 O O . ARG A 1 131 ? 16.226 -2.403 -6.279 1.00 98.12 131 ARG A O 1
ATOM 973 N N . ASN A 1 132 ? 14.876 -0.774 -7.028 1.00 98.19 132 ASN A N 1
ATOM 974 C CA . ASN A 1 132 ? 13.801 -1.074 -6.087 1.00 98.19 132 ASN A CA 1
ATOM 975 C C . ASN A 1 132 ? 13.214 -2.457 -6.355 1.00 98.19 132 ASN A C 1
ATOM 977 O O . ASN A 1 132 ? 13.135 -3.254 -5.426 1.00 98.19 132 ASN A O 1
ATOM 981 N N . TYR A 1 133 ? 12.898 -2.788 -7.613 1.00 98.00 133 TYR A N 1
ATOM 982 C CA . TYR A 1 133 ? 12.389 -4.109 -7.991 1.00 98.00 133 TYR A CA 1
ATOM 983 C C . TYR A 1 133 ? 13.269 -5.256 -7.468 1.00 98.00 133 TYR A C 1
ATOM 985 O O . TYR A 1 133 ? 12.747 -6.238 -6.940 1.00 98.00 133 TYR A O 1
ATOM 993 N N . GLN A 1 134 ? 14.595 -5.126 -7.577 1.00 97.81 134 GLN A N 1
ATOM 994 C CA . GLN A 1 134 ? 15.546 -6.128 -7.078 1.00 97.81 134 GLN A CA 1
ATOM 995 C C . GLN A 1 134 ? 15.539 -6.269 -5.548 1.00 97.81 134 GLN A C 1
ATOM 997 O O . GLN A 1 134 ? 15.898 -7.323 -5.025 1.00 97.81 134 GLN A O 1
ATOM 1002 N N . ARG A 1 135 ? 15.144 -5.215 -4.827 1.00 98.06 135 ARG A N 1
ATOM 1003 C CA . ARG A 1 135 ? 15.160 -5.148 -3.360 1.00 98.06 135 ARG A CA 1
ATOM 1004 C C . ARG A 1 135 ? 13.807 -5.454 -2.718 1.00 98.06 135 ARG A C 1
ATOM 1006 O O . ARG A 1 135 ? 13.788 -5.619 -1.504 1.00 98.06 135 ARG A O 1
ATOM 1013 N N . ILE A 1 136 ? 12.718 -5.554 -3.490 1.00 98.25 136 ILE A N 1
ATOM 1014 C CA . ILE A 1 136 ? 11.387 -5.907 -2.966 1.00 98.25 136 ILE A CA 1
ATOM 1015 C C . ILE A 1 136 ? 11.457 -7.267 -2.266 1.00 98.25 136 ILE A C 1
ATOM 1017 O O . ILE A 1 136 ? 11.805 -8.283 -2.881 1.00 98.25 136 ILE A O 1
ATOM 1021 N N . ARG A 1 137 ? 11.075 -7.270 -0.991 1.00 98.12 137 ARG A N 1
ATOM 1022 C CA . ARG A 1 137 ? 10.909 -8.439 -0.126 1.00 98.12 137 ARG A CA 1
ATOM 1023 C C . ARG A 1 137 ? 9.447 -8.679 0.216 1.00 98.12 137 ARG A C 1
ATOM 1025 O O . ARG A 1 137 ? 9.060 -9.837 0.269 1.00 98.12 137 ARG A O 1
ATOM 1032 N N . LEU A 1 138 ? 8.655 -7.622 0.397 1.00 98.25 138 LEU A N 1
ATOM 1033 C CA . LEU A 1 138 ? 7.226 -7.710 0.681 1.00 98.25 138 LEU A CA 1
ATOM 1034 C C . LEU A 1 138 ? 6.443 -7.926 -0.622 1.00 98.25 138 LEU A C 1
ATOM 1036 O O . LEU A 1 138 ? 6.220 -6.999 -1.401 1.00 98.25 138 LEU A O 1
ATOM 1040 N N . ARG A 1 139 ? 6.047 -9.166 -0.893 1.00 97.50 139 ARG A N 1
ATOM 1041 C CA . ARG A 1 139 ? 5.270 -9.543 -2.081 1.00 97.50 139 ARG A CA 1
ATOM 1042 C C . ARG A 1 139 ? 3.761 -9.353 -1.867 1.00 97.50 139 ARG A C 1
ATOM 1044 O O . ARG A 1 139 ? 3.324 -9.363 -0.716 1.00 97.50 139 ARG A O 1
ATOM 1051 N N . PRO A 1 140 ? 2.958 -9.215 -2.944 1.00 96.38 140 PRO A N 1
ATOM 1052 C CA . PRO A 1 140 ? 1.503 -9.072 -2.849 1.00 96.38 140 PRO A CA 1
ATOM 1053 C C . PRO A 1 140 ? 0.811 -10.113 -1.964 1.00 96.38 140 PRO A C 1
ATOM 1055 O O . PRO A 1 140 ? -0.085 -9.771 -1.196 1.00 96.38 140 PRO A O 1
ATOM 1058 N N . GLU A 1 141 ? 1.274 -11.361 -2.002 1.00 96.00 141 GLU A N 1
ATOM 1059 C CA . GLU A 1 141 ? 0.731 -12.480 -1.224 1.00 96.00 141 GLU A CA 1
ATOM 1060 C C . GLU A 1 141 ? 0.944 -12.298 0.289 1.00 96.00 141 GLU A C 1
ATOM 1062 O O . GLU A 1 141 ? 0.230 -12.877 1.101 1.00 96.00 141 GLU A O 1
ATOM 1067 N N . GLN A 1 142 ? 1.912 -11.465 0.678 1.00 97.81 142 GLN A N 1
ATOM 1068 C CA . GLN A 1 142 ? 2.241 -11.159 2.069 1.00 97.81 142 GLN A CA 1
ATOM 1069 C C . GLN A 1 142 ? 1.519 -9.905 2.585 1.00 97.81 142 GLN A C 1
ATOM 1071 O O . GLN A 1 142 ? 1.593 -9.612 3.779 1.00 97.81 142 GLN A O 1
ATOM 1076 N N . PHE A 1 143 ? 0.825 -9.149 1.723 1.00 97.69 143 PHE A N 1
ATOM 1077 C CA . PHE A 1 143 ? 0.152 -7.915 2.136 1.00 97.69 143 PHE A CA 1
ATOM 1078 C C . PHE A 1 143 ? -0.920 -8.139 3.206 1.00 97.69 143 PHE A C 1
ATOM 1080 O O . PHE A 1 143 ? -0.907 -7.364 4.161 1.00 97.69 143 PHE A O 1
ATOM 1087 N N . PRO A 1 144 ? -1.797 -9.166 3.131 1.00 97.56 1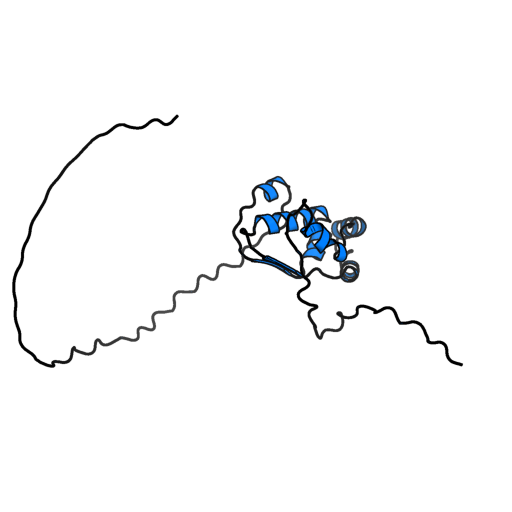44 PRO A N 1
ATOM 1088 C CA . PRO A 1 144 ? -2.789 -9.399 4.180 1.00 97.56 144 PRO A CA 1
ATOM 1089 C C . PRO A 1 144 ? -2.144 -9.557 5.560 1.00 97.56 144 PRO A C 1
ATOM 1091 O O . PRO A 1 144 ? -2.518 -8.850 6.488 1.00 97.56 144 PRO A O 1
ATOM 1094 N N . ALA A 1 145 ? -1.102 -10.391 5.660 1.00 98.06 145 ALA A N 1
ATOM 1095 C CA . ALA A 1 145 ? -0.380 -10.624 6.909 1.00 98.06 145 ALA A CA 1
ATOM 1096 C C . ALA A 1 145 ? 0.304 -9.354 7.443 1.00 98.06 145 ALA A C 1
ATOM 1098 O O . ALA A 1 145 ? 0.308 -9.112 8.647 1.00 98.06 145 ALA A O 1
ATOM 1099 N N . TYR A 1 146 ? 0.870 -8.528 6.558 1.00 98.56 146 TYR A N 1
ATOM 1100 C CA . TYR A 1 146 ? 1.480 -7.259 6.954 1.00 98.56 146 TYR A CA 1
ATOM 1101 C C . TYR A 1 146 ? 0.437 -6.237 7.432 1.00 98.56 146 TYR A C 1
ATOM 1103 O O . TYR A 1 146 ? 0.634 -5.592 8.461 1.00 98.56 146 TYR A O 1
ATOM 1111 N N . LEU A 1 147 ? -0.689 -6.110 6.725 1.00 98.44 147 LEU A N 1
ATOM 1112 C CA . LEU A 1 147 ? -1.775 -5.188 7.071 1.00 98.44 147 LEU A CA 1
ATOM 1113 C C . LEU A 1 147 ? -2.425 -5.528 8.415 1.00 98.44 147 LEU A C 1
ATOM 1115 O O . LEU A 1 147 ? -2.787 -4.616 9.155 1.00 98.44 147 LEU A O 1
ATOM 1119 N N . THR A 1 148 ? -2.538 -6.815 8.747 1.00 98.44 148 THR A N 1
ATOM 1120 C CA . THR A 1 148 ? -3.074 -7.271 10.039 1.00 98.44 148 THR A CA 1
ATOM 1121 C C . THR A 1 148 ? -2.015 -7.392 11.135 1.00 98.44 148 THR A C 1
ATOM 1123 O O . THR A 1 148 ? -2.315 -7.812 12.249 1.00 98.44 148 THR A O 1
ATOM 1126 N N . SER A 1 149 ? -0.756 -7.063 10.840 1.00 98.50 149 SER A N 1
ATOM 1127 C CA . SER A 1 149 ? 0.304 -7.062 11.848 1.00 98.50 149 SER A CA 1
ATOM 1128 C C . SER A 1 149 ? 0.190 -5.839 12.772 1.00 98.50 149 SER A C 1
ATOM 1130 O O . SER A 1 149 ? -0.381 -4.818 12.369 1.00 98.50 149 SER A O 1
ATOM 1132 N N . PRO A 1 150 ? 0.813 -5.872 13.967 1.00 98.06 150 PRO A N 1
ATOM 1133 C CA . PRO A 1 150 ? 0.898 -4.707 14.852 1.00 98.06 150 PRO A CA 1
ATOM 1134 C C . PRO A 1 150 ? 1.571 -3.477 14.224 1.00 98.06 150 PRO A C 1
ATOM 1136 O O . PRO A 1 150 ? 1.428 -2.376 14.744 1.00 98.06 150 PRO A O 1
ATOM 1139 N N . GLU A 1 151 ? 2.310 -3.644 13.121 1.00 97.19 151 GLU A N 1
ATOM 1140 C CA . GLU A 1 151 ? 2.952 -2.530 12.421 1.00 97.19 151 GLU A CA 1
ATOM 1141 C C . GLU A 1 151 ? 1.931 -1.622 11.713 1.00 97.19 151 GLU A C 1
ATOM 1143 O O . GLU A 1 151 ? 2.167 -0.420 11.593 1.00 97.19 151 GLU A O 1
ATOM 1148 N N . VAL A 1 152 ? 0.792 -2.170 11.265 1.00 98.06 152 VAL A N 1
ATOM 1149 C CA . VAL A 1 152 ? -0.284 -1.401 10.614 1.00 98.06 152 VAL A CA 1
ATOM 1150 C C . VAL A 1 152 ? -1.529 -1.338 11.493 1.00 98.06 152 VAL A C 1
ATOM 1152 O O . VAL A 1 152 ? -1.967 -0.237 11.809 1.00 98.06 152 VAL A O 1
ATOM 1155 N N . GLY A 1 153 ? -2.067 -2.488 11.911 1.00 98.06 153 GLY A N 1
ATOM 1156 C CA . GLY A 1 153 ? -3.145 -2.564 12.901 1.00 98.06 153 GLY A CA 1
ATOM 1157 C C . GLY A 1 153 ? -4.555 -2.845 12.372 1.00 98.06 153 GLY A C 1
ATOM 1158 O O . GLY A 1 153 ? -5.508 -2.650 13.125 1.00 98.06 153 GLY A O 1
ATOM 1159 N N . PHE A 1 154 ? -4.735 -3.303 11.125 1.00 98.19 154 PHE A N 1
ATOM 1160 C CA . PHE A 1 154 ? -6.059 -3.774 10.692 1.00 98.19 154 PHE A CA 1
ATOM 1161 C C . PHE A 1 154 ? -6.453 -5.050 11.443 1.00 98.19 154 PHE A C 1
ATOM 1163 O O . PHE A 1 154 ? -5.639 -5.946 11.635 1.00 98.19 154 PHE A O 1
ATOM 1170 N N . GLU A 1 155 ? -7.722 -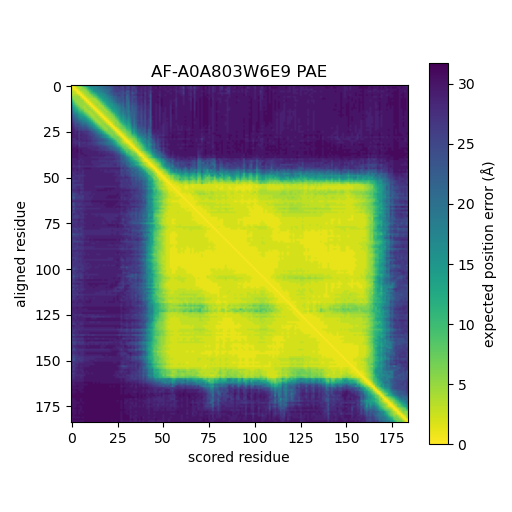5.157 11.830 1.00 97.38 155 GLU A N 1
ATOM 1171 C CA . GLU A 1 155 ? -8.219 -6.309 12.590 1.00 97.38 155 GLU A CA 1
ATOM 1172 C C . GLU A 1 155 ? -8.258 -7.590 11.746 1.00 97.38 155 GLU A C 1
ATOM 1174 O O . GLU A 1 155 ? -7.866 -8.663 12.200 1.00 97.38 155 GLU A O 1
ATOM 1179 N N . ARG A 1 156 ? -8.722 -7.481 10.496 1.00 94.88 156 ARG A N 1
ATOM 1180 C CA . ARG A 1 156 ? -8.842 -8.609 9.569 1.00 94.88 156 ARG A CA 1
ATOM 1181 C C . ARG A 1 156 ? -8.712 -8.163 8.120 1.00 94.88 156 ARG A C 1
ATOM 1183 O O . ARG A 1 156 ? -8.893 -6.992 7.794 1.00 94.88 156 ARG A O 1
ATOM 1190 N N . CYS A 1 157 ? -8.425 -9.123 7.251 1.00 95.31 157 CYS A N 1
ATOM 1191 C CA . CYS A 1 157 ? -8.364 -8.935 5.810 1.00 95.31 157 CYS A CA 1
ATOM 1192 C C . CYS A 1 157 ? -9.153 -10.061 5.136 1.00 95.31 157 CYS A C 1
ATOM 1194 O O . CYS A 1 157 ? -8.893 -11.234 5.393 1.00 95.31 157 CYS A O 1
ATOM 1196 N N . GLU A 1 158 ? -10.117 -9.700 4.291 1.00 94.19 158 GLU A N 1
ATOM 1197 C CA . GLU A 1 158 ? -11.009 -10.641 3.612 1.00 94.19 158 GLU A CA 1
ATOM 1198 C C . GLU A 1 158 ? -10.890 -10.483 2.093 1.00 94.19 158 GLU A C 1
ATOM 1200 O O . GLU A 1 158 ? -10.850 -9.369 1.564 1.00 94.19 158 GLU A O 1
ATOM 1205 N N . LEU A 1 159 ? -10.841 -11.608 1.374 1.00 92.56 159 LEU A N 1
ATOM 1206 C CA . LEU A 1 159 ? -10.838 -11.613 -0.085 1.00 92.56 159 LEU A CA 1
ATOM 1207 C C . LEU A 1 159 ? -12.275 -11.480 -0.603 1.00 92.56 159 LEU A C 1
ATOM 1209 O O . LEU A 1 159 ? -13.058 -12.419 -0.506 1.00 92.56 159 LEU A O 1
ATOM 1213 N N . LEU A 1 160 ? -12.597 -10.335 -1.210 1.00 88.44 160 LEU A N 1
ATOM 1214 C CA . LEU A 1 160 ? -13.939 -10.064 -1.749 1.00 88.44 160 LEU A CA 1
ATOM 1215 C C . LEU A 1 160 ? -14.199 -10.708 -3.123 1.00 88.44 160 LEU A C 1
ATOM 1217 O O . LEU A 1 160 ? -15.346 -10.839 -3.539 1.00 88.44 160 LEU A O 1
ATOM 1221 N N . GLY A 1 161 ? -13.149 -11.107 -3.843 1.00 81.75 161 GLY A N 1
ATOM 1222 C CA . GLY A 1 161 ? -13.256 -11.784 -5.134 1.00 81.75 161 GLY A CA 1
ATOM 1223 C C . GLY A 1 161 ? -12.115 -11.443 -6.087 1.00 81.75 161 GLY A C 1
ATOM 1224 O O . GLY A 1 161 ? -11.307 -10.548 -5.835 1.00 81.75 161 GLY A O 1
ATOM 1225 N N . THR A 1 162 ? -12.048 -12.161 -7.209 1.00 72.75 162 THR A N 1
ATOM 1226 C CA . THR A 1 162 ? -11.141 -11.838 -8.316 1.00 72.75 162 THR A CA 1
ATOM 1227 C C . THR A 1 162 ? -11.948 -11.216 -9.460 1.00 72.75 162 THR A C 1
ATOM 1229 O O . THR A 1 162 ? -12.836 -11.868 -10.007 1.00 72.75 162 THR A O 1
ATOM 1232 N N . PRO A 1 163 ? -11.692 -9.948 -9.833 1.00 64.94 163 PRO A N 1
ATOM 1233 C CA . PRO A 1 163 ? -12.359 -9.334 -10.974 1.00 64.94 163 PRO A CA 1
ATOM 1234 C C . PRO A 1 163 ? -12.150 -10.152 -12.254 1.00 64.94 163 PRO A C 1
ATOM 1236 O O . PRO A 1 163 ? -11.013 -10.379 -12.678 1.00 64.94 163 PRO A O 1
ATOM 1239 N N . GLN A 1 164 ? -13.243 -10.585 -12.879 1.00 53.31 164 GLN A N 1
ATOM 1240 C CA . GLN A 1 164 ? -13.235 -11.222 -14.193 1.00 53.31 164 GLN A CA 1
ATOM 1241 C C . GLN A 1 164 ? -13.174 -10.120 -15.260 1.00 53.31 164 GLN A C 1
ATOM 1243 O O . GLN A 1 164 ? -14.190 -9.532 -15.614 1.00 53.31 164 GLN A O 1
ATOM 1248 N N . HIS A 1 165 ? -11.979 -9.791 -15.756 1.00 52.66 165 HIS A N 1
ATOM 1249 C CA . HIS A 1 165 ? -11.830 -8.873 -16.891 1.00 52.66 165 HIS A CA 1
ATOM 1250 C C . HIS A 1 165 ? -11.543 -9.658 -18.174 1.00 52.66 165 HIS A C 1
ATOM 1252 O O . HIS A 1 165 ? -10.609 -10.454 -18.225 1.00 52.66 165 HIS A O 1
ATOM 1258 N N . SER A 1 166 ? -12.323 -9.398 -19.226 1.00 37.66 166 SER A N 1
ATOM 1259 C CA . SER A 1 166 ? -12.279 -10.078 -20.532 1.00 37.66 1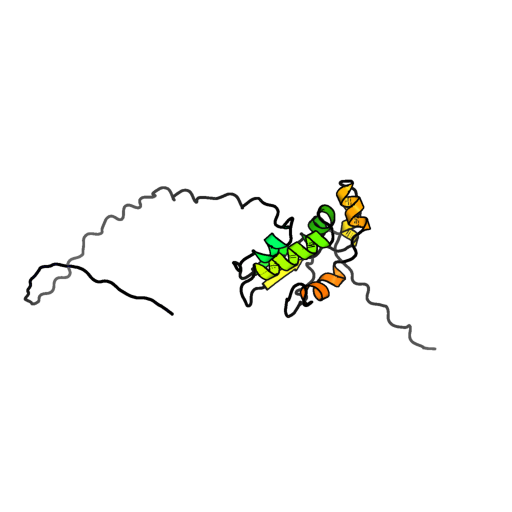66 SER A CA 1
ATOM 1260 C C . SER A 1 166 ? -11.063 -9.735 -21.411 1.00 37.66 166 SER A C 1
ATOM 1262 O O . SER A 1 166 ? -10.916 -10.267 -22.511 1.00 37.66 166 SER A O 1
ATOM 1264 N N . SER A 1 167 ? -10.136 -8.897 -20.946 1.00 48.59 167 SER A N 1
ATOM 1265 C CA . SER A 1 167 ? -8.859 -8.667 -21.623 1.00 48.59 167 SER A CA 1
ATOM 1266 C C . SER A 1 167 ? -7.843 -9.728 -21.189 1.00 48.59 167 SER A C 1
ATOM 1268 O O . SER A 1 167 ? -7.330 -9.659 -20.073 1.00 48.59 167 SER A O 1
ATOM 1270 N N . LYS A 1 168 ? -7.562 -10.701 -22.071 1.00 47.12 168 LYS A N 1
ATOM 1271 C CA . LYS A 1 168 ? -6.551 -11.770 -21.917 1.00 47.12 168 LYS A CA 1
ATOM 1272 C C . LYS A 1 168 ? -5.324 -11.303 -21.119 1.00 47.12 168 LYS A C 1
ATOM 1274 O O . LYS A 1 168 ? -4.459 -10.588 -21.625 1.00 47.12 168 LYS A O 1
ATOM 1279 N N . GLY A 1 169 ? -5.290 -11.724 -19.856 1.00 53.22 169 GLY A N 1
ATOM 1280 C CA . GLY A 1 169 ? -4.294 -11.343 -18.858 1.00 53.22 169 GLY A CA 1
ATOM 1281 C C . GLY A 1 169 ? -4.843 -11.363 -17.428 1.00 53.22 169 GLY A C 1
ATOM 1282 O O . GLY A 1 169 ? -4.566 -10.430 -16.679 1.00 53.22 169 GLY A O 1
ATOM 1283 N N . ARG A 1 170 ? -5.652 -12.372 -17.069 1.00 54.44 170 ARG A N 1
ATOM 1284 C CA . ARG A 1 170 ? -6.185 -12.628 -15.716 1.00 54.44 170 ARG A CA 1
ATOM 1285 C C . ARG A 1 170 ? -6.784 -14.055 -15.695 1.00 54.44 170 ARG A C 1
ATOM 1287 O O . ARG A 1 170 ? -7.618 -14.334 -16.547 1.00 54.44 170 ARG A O 1
ATOM 1294 N N . GLY A 1 171 ? -6.324 -14.921 -14.782 1.00 42.44 171 GLY A N 1
ATOM 1295 C CA . GLY A 1 171 ? -6.623 -16.372 -14.673 1.00 42.44 171 GLY A CA 1
ATOM 1296 C C . GLY A 1 171 ? -5.352 -17.205 -14.926 1.00 42.44 171 GLY A C 1
ATOM 1297 O O . GLY A 1 171 ? -4.654 -16.924 -15.893 1.00 42.44 171 GLY A O 1
ATOM 1298 N N . ASP A 1 172 ? -4.882 -18.121 -14.072 1.00 50.09 172 ASP A N 1
ATOM 1299 C CA . ASP A 1 172 ? -5.617 -19.058 -13.211 1.00 50.09 172 ASP A CA 1
ATOM 1300 C C . ASP A 1 172 ? -4.828 -19.434 -11.933 1.00 50.09 172 ASP A C 1
ATOM 1302 O O . ASP A 1 172 ? -3.598 -19.544 -11.982 1.00 50.09 172 ASP A O 1
ATOM 1306 N N . PRO A 1 173 ? -5.493 -19.731 -10.800 1.00 45.88 173 PRO A N 1
ATOM 1307 C CA . PRO A 1 173 ? -4.936 -20.598 -9.767 1.00 45.88 173 PRO A CA 1
ATOM 1308 C C . PRO A 1 173 ? -4.887 -22.041 -10.289 1.00 45.88 173 PRO A C 1
ATOM 1310 O O . PRO A 1 173 ? -5.915 -22.634 -10.611 1.00 45.88 173 PRO A O 1
ATOM 1313 N N . LYS A 1 174 ? -3.690 -22.630 -10.357 1.00 45.69 174 LYS A N 1
ATOM 1314 C CA . LYS A 1 174 ? -3.514 -24.051 -10.674 1.00 45.69 174 LYS A CA 1
ATOM 1315 C C . LYS A 1 174 ? -3.824 -24.880 -9.421 1.00 45.69 174 LYS A C 1
ATOM 1317 O O . LYS A 1 174 ? -3.020 -24.906 -8.494 1.00 45.69 174 LYS A O 1
ATOM 1322 N N . ILE A 1 175 ? -4.987 -25.530 -9.390 1.00 52.72 175 ILE A N 1
ATOM 1323 C CA . ILE A 1 175 ? -5.319 -26.565 -8.397 1.00 52.72 175 ILE A CA 1
ATOM 1324 C C . ILE A 1 175 ? -4.335 -27.739 -8.601 1.00 52.72 175 ILE A C 1
ATOM 1326 O O . ILE A 1 175 ? -4.157 -28.163 -9.748 1.00 52.72 175 ILE A O 1
ATOM 1330 N N . PRO A 1 176 ? -3.659 -28.261 -7.559 1.00 50.25 176 PRO A N 1
ATOM 1331 C CA . PRO A 1 176 ? -2.837 -29.460 -7.697 1.00 50.25 176 PRO A CA 1
ATOM 1332 C C . PRO A 1 176 ? -3.726 -30.657 -8.060 1.00 50.25 176 PRO A C 1
ATOM 1334 O O . PRO A 1 176 ? -4.740 -30.906 -7.412 1.00 50.25 176 PRO A O 1
ATOM 1337 N N . GLY A 1 177 ? -3.359 -31.352 -9.140 1.00 41.53 177 GLY A N 1
ATOM 1338 C CA . GLY A 1 177 ? -4.052 -32.547 -9.611 1.00 41.53 177 GLY A CA 1
ATOM 1339 C C . GLY A 1 177 ? -4.030 -33.643 -8.550 1.00 41.53 177 GLY A C 1
ATOM 1340 O O . GLY A 1 177 ? -2.986 -33.895 -7.951 1.00 41.53 177 GLY A O 1
ATOM 1341 N N . GLY A 1 178 ? -5.196 -34.245 -8.324 1.00 38.22 178 GLY A N 1
ATOM 1342 C CA . GLY A 1 178 ? -5.350 -35.440 -7.507 1.00 38.22 178 GLY A CA 1
ATOM 1343 C C . GLY A 1 178 ? -4.636 -36.638 -8.128 1.00 38.22 178 GLY A C 1
ATOM 1344 O O . GLY A 1 178 ? -4.489 -36.725 -9.350 1.00 38.22 178 GLY A O 1
ATOM 1345 N N . ASP A 1 179 ? -4.180 -37.518 -7.243 1.00 48.69 179 ASP A N 1
ATOM 1346 C CA . ASP A 1 179 ? -3.512 -38.781 -7.537 1.00 48.69 179 ASP A CA 1
ATOM 1347 C C . ASP A 1 179 ? -4.274 -39.626 -8.572 1.00 48.69 179 ASP A C 1
ATOM 1349 O O . ASP A 1 179 ? -5.505 -39.708 -8.511 1.00 48.69 179 ASP A O 1
ATOM 1353 N N . PRO A 1 180 ? -3.578 -40.302 -9.503 1.00 48.31 180 PRO A N 1
ATOM 1354 C CA . PRO A 1 180 ? -4.204 -41.333 -10.309 1.00 48.31 180 PRO A CA 1
ATOM 1355 C C . PRO A 1 180 ? -4.498 -42.557 -9.436 1.00 48.31 180 PRO A C 1
ATOM 1357 O O . PRO A 1 180 ? -3.599 -43.165 -8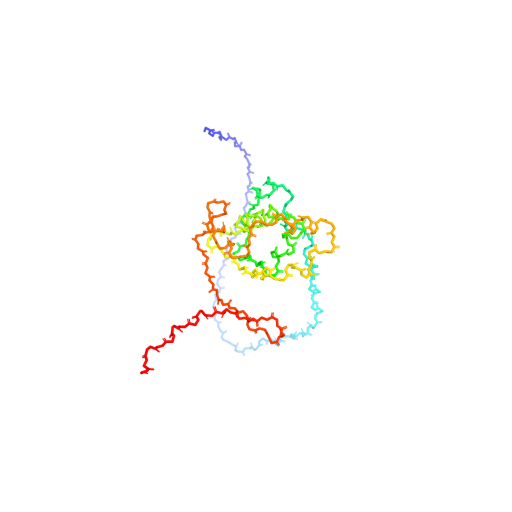.851 1.00 48.31 180 PRO A O 1
ATOM 1360 N N . GLU A 1 181 ? -5.784 -42.895 -9.372 1.00 46.62 181 GLU A N 1
ATOM 1361 C CA . GLU A 1 181 ? -6.318 -44.129 -8.812 1.00 46.62 181 GLU A CA 1
ATOM 1362 C C . GLU A 1 181 ? -5.548 -45.373 -9.272 1.00 46.62 181 GLU A C 1
ATOM 1364 O O . GLU A 1 181 ? -5.217 -45.553 -10.445 1.00 46.62 181 GLU A O 1
ATOM 1369 N N . SER A 1 182 ? -5.364 -46.278 -8.312 1.00 46.47 182 SER A N 1
ATOM 1370 C CA . SER A 1 182 ? -5.196 -47.702 -8.550 1.00 46.47 182 SER A CA 1
ATOM 1371 C C . SER A 1 182 ? -6.448 -48.287 -9.206 1.00 46.47 182 SER A C 1
ATOM 1373 O O . SER A 1 182 ? -7.543 -48.102 -8.673 1.00 46.47 182 SER A O 1
ATOM 1375 N N . GLN A 1 183 ? -6.253 -49.030 -10.291 1.00 42.19 183 GLN A N 1
ATOM 1376 C CA . GLN A 1 183 ? -7.070 -50.114 -10.867 1.00 42.19 183 GLN A CA 1
ATOM 1377 C C . GLN A 1 183 ? -6.455 -50.326 -12.264 1.00 42.19 183 GLN A C 1
ATOM 1379 O O . GLN A 1 183 ? -6.344 -49.368 -13.020 1.00 42.19 183 GLN A O 1
ATOM 1384 N N . SER A 1 184 ? -5.922 -51.473 -12.672 1.00 43.00 184 SER A N 1
ATOM 1385 C CA . SER A 1 184 ? -6.150 -52.885 -12.344 1.00 43.00 184 SER A CA 1
ATOM 1386 C C . SER A 1 184 ? -4.928 -53.702 -12.761 1.00 43.00 184 SER A C 1
ATOM 1388 O O . SER A 1 184 ? -4.338 -53.320 -13.799 1.00 43.00 184 SER A O 1
#

Organism: Ficedula albicollis (NCBI:txid59894)

Nearest PDB structures (foldseek):
  5una-assembly4_D  TM=9.819E-01  e=2.608E-14  Homo sapiens
  6dcc-assembly1_A  TM=9.902E-01  e=4.406E-14  Homo sapiens
  6dcb-assembly1_A  TM=9.918E-01  e=7.021E-14  Homo sapiens
  5una-assembly2_B  TM=9.854E-01  e=5.562E-14  Homo sapiens
  5una-assembly6_F  TM=9.774E-01  e=4.156E-14  Homo sapiens